Protein AF-A0A3C0JN79-F1 (afdb_monomer_lite)

pLDDT: mean 89.34, std 14.31, range [40.22, 98.5]

Sequence (193 aa):
MAGVFGVWPGPGRHPAGGIRAFRNLEVRSTQQRTLKRERALFQIILAIHILAAVIFLGNIITTAFWKVRADKSGNLEHMAMTSRSILLADYVFTGPGIATLLVTGILLAGLSGWERFQEMWLGLSLALLFLTAFIWAGVLIPLQLRMVRLSQEGLASGSLDPAYTRTSKRWSMYGGIATLLPIIILFLMVLRP

Radius of gyration: 31.28 Å; chains: 1; bounding box: 88×48×99 Å

Secondary structure (DSSP, 8-state):
----PPPPPP-----HHHHHHHHHHHHHHHHHHHHHHHHHHHHHHHHHHHHHHHHHHHHHHHHHHHHHHHHHH--HHHHHHHHHHHHHHIIIIIHHHHHHHHHHHHHHHHHT-GGGGGSHHHHHHHHHHHHHHHHIIIIIHHHHHHHHHHHHHHHHHTS--HHHHHHHHHHHHHHHHHHHHHHHHHHHHHH--

Foldseek 3Di:
DDDDDDDDDDDDDDPPVVVVVVVVVVVVVVVVVVVVVLVVVLVVLVVQLVVLLCQQLVLLVVLLVLQVVQVVVQDLVSQLVSLVVNLVSCVVRVVVSLVSNVVSLVVNCVSVPVCCCVQPLSVLLVVLSVVLVCLCVVPQNVLSVVLNVQSVVCVVVVHGDVVNVVSSVSNSVSSVVSSVSSVSNVCSVVVVD

Structure (mmCIF, N/CA/C/O backbone):
data_AF-A0A3C0JN79-F1
#
_entry.id   AF-A0A3C0JN79-F1
#
loop_
_atom_site.group_PDB
_atom_si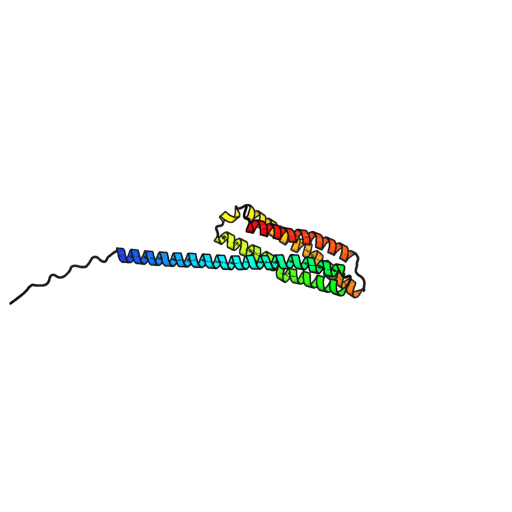te.id
_atom_site.type_symbol
_atom_site.label_atom_id
_atom_site.label_alt_id
_atom_site.label_comp_id
_atom_site.label_asym_id
_atom_site.label_entity_id
_atom_site.label_seq_id
_atom_site.pdbx_PDB_ins_code
_atom_site.Cartn_x
_atom_site.Cartn_y
_atom_site.Cartn_z
_atom_site.occupancy
_atom_site.B_iso_or_equiv
_atom_site.auth_seq_id
_atom_site.auth_comp_id
_atom_site.auth_asym_id
_atom_site.auth_atom_id
_atom_site.pdbx_PDB_model_num
ATOM 1 N N . MET A 1 1 ? -67.146 -33.599 70.863 1.00 42.56 1 MET A N 1
ATOM 2 C CA . MET A 1 1 ? -67.856 -33.347 69.588 1.00 42.56 1 MET A CA 1
ATOM 3 C C . MET A 1 1 ? -68.369 -31.910 69.681 1.00 42.56 1 MET A C 1
ATOM 5 O O . MET A 1 1 ? -69.126 -31.666 70.598 1.00 42.56 1 MET A O 1
ATOM 9 N N . ALA A 1 2 ? -67.949 -30.882 68.948 1.00 40.22 2 ALA A N 1
ATOM 10 C CA . ALA A 1 2 ? -67.297 -30.768 67.651 1.00 40.22 2 ALA A CA 1
ATOM 11 C C . ALA A 1 2 ? -66.399 -29.510 67.630 1.00 40.22 2 ALA A C 1
ATOM 13 O O . ALA A 1 2 ? -66.675 -28.531 68.323 1.00 40.22 2 ALA A O 1
ATOM 14 N N . GLY A 1 3 ? -65.305 -29.579 66.870 1.00 40.94 3 GLY A N 1
ATOM 15 C CA . GLY A 1 3 ? -64.287 -28.539 66.769 1.00 40.94 3 GLY A CA 1
ATOM 16 C C . GLY A 1 3 ? -64.550 -27.525 65.653 1.00 40.94 3 GLY A C 1
ATOM 17 O O . GLY A 1 3 ? -65.025 -27.876 64.581 1.00 40.94 3 GLY A O 1
ATOM 18 N N . VAL A 1 4 ? -64.196 -26.277 65.967 1.00 45.09 4 VAL A N 1
ATOM 19 C CA . VAL A 1 4 ? -63.431 -25.314 65.154 1.00 45.09 4 VAL A CA 1
ATOM 20 C C . VAL A 1 4 ? -63.786 -25.240 63.660 1.00 45.09 4 VAL A C 1
ATOM 22 O O . VAL A 1 4 ? -63.256 -25.975 62.831 1.00 45.09 4 VAL A O 1
ATOM 25 N N . PHE A 1 5 ? -64.611 -24.248 63.313 1.00 45.69 5 PHE A N 1
ATOM 26 C CA . PHE A 1 5 ? -64.749 -23.745 61.947 1.00 45.69 5 PHE A CA 1
ATOM 27 C C . PHE A 1 5 ? -63.461 -23.034 61.508 1.00 45.69 5 PHE A C 1
ATOM 29 O O . PHE A 1 5 ? -62.955 -22.146 62.195 1.00 45.69 5 PHE A O 1
ATOM 36 N N . GLY A 1 6 ? -62.935 -23.458 60.358 1.00 41.12 6 GLY A N 1
ATOM 37 C CA . GLY A 1 6 ? -61.712 -22.947 59.751 1.00 41.12 6 GLY A CA 1
ATOM 38 C C . GLY A 1 6 ? -61.844 -21.507 59.256 1.00 41.12 6 GLY A C 1
ATOM 39 O O . GLY A 1 6 ? -62.787 -21.147 58.554 1.00 41.12 6 GLY A O 1
ATOM 40 N N . VAL A 1 7 ? -60.848 -20.699 59.606 1.00 48.22 7 VAL A N 1
ATOM 41 C CA . VAL A 1 7 ? -60.624 -19.359 59.064 1.00 48.22 7 VAL A CA 1
ATOM 42 C C . VAL A 1 7 ? -60.066 -19.501 57.645 1.00 48.22 7 VAL A C 1
ATOM 44 O O . VAL A 1 7 ? -58.996 -20.074 57.445 1.00 48.22 7 VAL A O 1
ATOM 47 N N . TRP A 1 8 ? -60.793 -18.988 56.655 1.00 49.47 8 TRP A N 1
ATOM 48 C CA . TRP A 1 8 ? -60.338 -18.883 55.267 1.00 49.47 8 TRP A CA 1
ATOM 49 C C . TRP A 1 8 ? -59.234 -17.811 55.155 1.00 49.47 8 TRP A C 1
ATOM 51 O O . TRP A 1 8 ? -59.459 -16.686 55.613 1.00 49.47 8 TRP A O 1
ATOM 61 N N . PRO A 1 9 ? -58.054 -18.078 54.558 1.00 49.16 9 PRO A N 1
ATOM 62 C CA . PRO A 1 9 ? -57.044 -17.044 54.366 1.00 49.16 9 PRO A CA 1
ATOM 63 C C . PRO A 1 9 ? -57.500 -16.088 53.256 1.00 49.16 9 PRO A C 1
ATOM 65 O O . PRO A 1 9 ? -57.790 -16.511 52.137 1.00 49.16 9 PRO A O 1
ATOM 68 N N . GLY A 1 10 ? -57.573 -14.790 53.561 1.00 52.69 10 GLY A N 1
ATOM 69 C CA . GLY A 1 10 ? -57.842 -13.741 52.573 1.00 52.69 10 GLY A CA 1
ATOM 70 C C . GLY A 1 10 ? -56.798 -13.710 51.443 1.00 52.69 10 GLY A C 1
ATOM 71 O O . GLY A 1 10 ? -55.708 -14.267 51.595 1.00 52.69 10 GLY A O 1
ATOM 72 N N . PRO A 1 11 ? -57.105 -13.059 50.304 1.00 48.38 11 PRO A N 1
ATOM 73 C CA . PRO A 1 11 ? -56.256 -13.076 49.118 1.00 48.38 11 PRO A CA 1
ATOM 74 C C . PRO A 1 11 ? -54.862 -12.541 49.458 1.00 48.38 11 PRO A C 1
ATOM 76 O O . PRO A 1 11 ? -54.682 -11.376 49.824 1.00 48.38 11 PRO A O 1
ATOM 79 N N . GLY A 1 12 ? -53.874 -13.433 49.373 1.00 49.16 12 GLY A N 1
ATOM 80 C CA . GLY A 1 12 ? -52.479 -13.129 49.640 1.00 49.16 12 GLY A CA 1
ATOM 81 C C . GLY A 1 12 ? -51.997 -12.000 48.738 1.00 49.16 12 GLY A C 1
ATOM 82 O O . GLY A 1 12 ? -52.198 -12.015 47.524 1.00 49.16 12 GLY A O 1
ATOM 83 N N . ARG A 1 13 ? -51.340 -11.008 49.341 1.00 55.06 13 ARG A N 1
ATOM 84 C CA . ARG A 1 13 ? -50.617 -9.961 48.619 1.00 55.06 13 ARG A CA 1
ATOM 85 C C . ARG A 1 13 ? -49.599 -10.636 47.698 1.00 55.06 13 ARG A C 1
ATOM 87 O O . ARG A 1 13 ? -48.582 -11.137 48.173 1.00 55.06 13 ARG A O 1
ATOM 94 N N . HIS A 1 14 ? -49.858 -10.652 46.391 1.00 56.06 14 HIS A N 1
ATOM 95 C CA . HIS A 1 14 ? -48.843 -11.036 45.415 1.00 56.06 14 HIS A CA 1
ATOM 96 C C . HIS A 1 14 ? -47.617 -10.127 45.606 1.00 56.06 14 HIS A C 1
ATOM 98 O O . HIS A 1 14 ? -47.765 -8.900 45.622 1.00 56.06 14 HIS A O 1
ATOM 104 N N . PRO A 1 15 ? -46.402 -10.679 45.767 1.00 53.53 15 PRO A N 1
ATOM 105 C CA . PRO A 1 15 ? -45.218 -9.868 45.976 1.00 53.53 15 PRO A CA 1
ATOM 106 C C . PRO A 1 15 ? -44.872 -9.155 44.666 1.00 53.53 15 PRO A C 1
ATOM 108 O O . PRO A 1 15 ? -44.194 -9.698 43.796 1.00 53.53 15 PRO A O 1
ATOM 111 N N . ALA A 1 16 ? -45.291 -7.894 44.541 1.00 56.72 16 ALA A N 1
ATOM 112 C CA . ALA A 1 16 ? -44.911 -6.995 43.447 1.00 56.72 16 ALA A CA 1
ATOM 113 C C . ALA A 1 16 ? -43.376 -6.873 43.263 1.00 56.72 16 ALA A C 1
ATOM 115 O O . ALA A 1 16 ? -42.899 -6.443 42.211 1.00 56.72 16 ALA A O 1
ATOM 116 N N . GLY A 1 17 ? -42.590 -7.283 44.268 1.00 59.59 17 GLY A N 1
ATOM 117 C CA . GLY A 1 17 ? -41.129 -7.366 44.213 1.00 59.59 17 GLY A CA 1
ATOM 118 C C . GLY A 1 17 ? -40.582 -8.460 43.287 1.00 59.59 17 GLY A C 1
ATOM 119 O O . GLY A 1 17 ? -39.534 -8.250 42.681 1.00 59.59 17 GLY A O 1
ATOM 120 N N . GLY A 1 18 ? -41.293 -9.581 43.105 1.00 62.03 18 GLY A N 1
ATOM 121 C CA . GLY A 1 18 ? -40.827 -10.696 42.268 1.00 62.03 18 GLY A CA 1
ATOM 122 C C . GLY A 1 18 ? -40.752 -10.320 40.788 1.00 62.03 18 GLY A C 1
ATOM 123 O O . GLY A 1 18 ? -39.713 -10.476 40.155 1.00 62.03 18 GLY A O 1
ATOM 124 N N . ILE A 1 19 ? -41.816 -9.712 40.258 1.00 66.69 19 ILE A N 1
ATOM 125 C CA . ILE A 1 19 ? -41.892 -9.281 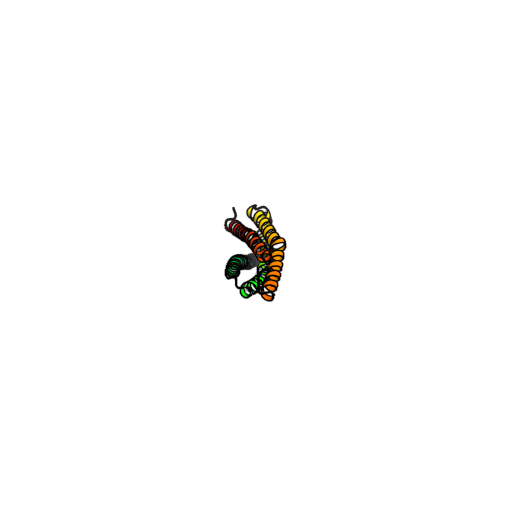38.851 1.00 66.69 19 ILE A CA 1
ATOM 126 C C . ILE A 1 19 ? -40.818 -8.225 38.538 1.00 66.69 19 ILE A C 1
ATOM 128 O O . ILE A 1 19 ? -40.178 -8.276 37.488 1.00 66.69 19 ILE A O 1
ATOM 132 N N . ARG A 1 20 ? -40.555 -7.291 39.466 1.00 68.06 20 ARG A N 1
ATOM 133 C CA . ARG A 1 20 ? -39.479 -6.295 39.315 1.00 68.06 20 ARG A CA 1
ATOM 134 C C . ARG A 1 20 ? -38.088 -6.933 39.331 1.00 68.06 20 ARG A C 1
ATOM 136 O O . ARG A 1 20 ? -37.244 -6.537 38.531 1.00 68.06 20 ARG A O 1
ATOM 143 N N . ALA A 1 21 ? -37.848 -7.911 40.206 1.00 69.44 21 ALA A N 1
ATOM 144 C CA . ALA A 1 21 ? -36.572 -8.619 40.284 1.00 69.44 21 ALA A CA 1
ATOM 145 C C . ALA A 1 21 ? -36.293 -9.443 39.015 1.00 69.44 21 ALA A C 1
ATOM 147 O O . ALA A 1 21 ? -35.211 -9.321 38.443 1.00 69.44 21 ALA A O 1
ATOM 148 N N . PHE A 1 22 ? -37.281 -10.198 38.522 1.00 68.25 22 PHE A N 1
ATOM 149 C CA . PHE A 1 22 ? -37.173 -10.940 37.260 1.00 68.25 22 PHE A CA 1
ATOM 150 C C . PHE A 1 22 ? -36.923 -10.015 36.065 1.00 68.25 22 PHE A C 1
ATOM 152 O O . PHE A 1 22 ? -35.977 -10.240 35.312 1.00 68.25 22 PHE A O 1
ATOM 159 N N . ARG A 1 23 ? -37.674 -8.911 35.948 1.00 69.81 23 ARG A N 1
ATOM 160 C CA . ARG A 1 23 ? -37.458 -7.907 34.894 1.00 69.81 23 ARG A CA 1
ATOM 161 C C . ARG A 1 23 ? -36.041 -7.324 34.932 1.00 69.81 23 ARG A C 1
ATOM 163 O O . ARG A 1 23 ? -35.419 -7.141 33.892 1.00 69.81 23 ARG A O 1
ATOM 170 N N . ASN A 1 24 ? -35.499 -7.060 36.122 1.00 74.81 24 ASN A N 1
ATOM 171 C CA . ASN A 1 24 ? -34.134 -6.551 36.274 1.00 74.81 24 ASN A CA 1
ATOM 172 C C . ASN A 1 24 ? -33.066 -7.590 35.882 1.00 74.81 24 ASN A C 1
ATOM 174 O O . ASN A 1 24 ? -32.035 -7.215 35.321 1.00 74.81 24 ASN A O 1
ATOM 178 N N . LEU A 1 25 ? -33.290 -8.879 36.162 1.00 77.75 25 LEU A N 1
ATOM 179 C CA . LEU A 1 25 ? -32.397 -9.968 35.743 1.00 77.75 25 LEU A CA 1
ATOM 180 C C . LEU A 1 25 ? -32.407 -10.148 34.223 1.00 77.75 25 LEU A C 1
ATOM 182 O O . LEU A 1 25 ? -31.348 -10.287 33.614 1.00 77.75 25 LEU A O 1
ATOM 186 N N . GLU A 1 26 ? -33.583 -10.081 33.606 1.00 76.69 26 GLU A N 1
ATOM 187 C CA . GLU A 1 26 ? -33.739 -10.186 32.158 1.00 76.69 26 GLU A CA 1
ATOM 188 C C . GLU A 1 26 ? -33.063 -9.015 31.430 1.00 76.69 26 GLU A C 1
ATOM 190 O O . GLU A 1 26 ? -32.258 -9.238 30.519 1.00 76.69 26 GLU A O 1
ATOM 195 N N . VAL A 1 27 ? -33.267 -7.779 31.906 1.00 78.38 27 VAL A N 1
ATOM 196 C CA . VAL A 1 27 ? -32.580 -6.579 31.394 1.00 78.38 27 VAL A CA 1
ATOM 197 C C . VAL A 1 27 ? -31.061 -6.698 31.551 1.00 78.38 27 VAL A C 1
ATOM 199 O O . VAL A 1 27 ? -30.335 -6.490 30.580 1.00 78.38 27 VAL A O 1
ATOM 202 N N . ARG A 1 28 ? -30.559 -7.107 32.728 1.00 77.81 28 ARG A N 1
ATOM 203 C CA . ARG A 1 28 ? -29.115 -7.324 32.950 1.00 77.81 28 ARG A CA 1
ATOM 204 C C . ARG A 1 28 ? -28.546 -8.401 32.030 1.00 77.81 28 ARG A C 1
ATOM 206 O O . ARG A 1 28 ? -27.466 -8.208 31.479 1.00 77.81 28 ARG A O 1
ATOM 213 N N . SER A 1 29 ? -29.263 -9.506 31.831 1.00 76.94 29 SER A N 1
ATOM 214 C CA . SER A 1 29 ? -28.823 -10.593 30.951 1.00 76.94 29 SER A CA 1
ATOM 215 C C . SER A 1 29 ? -28.771 -10.157 29.482 1.00 76.94 29 SER A C 1
ATOM 217 O O . SER A 1 29 ? -27.826 -10.496 28.768 1.00 76.94 29 SER A O 1
ATOM 219 N N . THR A 1 30 ? -29.735 -9.341 29.045 1.00 82.69 30 THR A N 1
ATOM 220 C CA . THR A 1 30 ? -29.791 -8.778 27.691 1.00 82.69 30 THR A CA 1
ATOM 221 C C . THR A 1 30 ? -28.649 -7.791 27.481 1.00 82.69 30 THR A C 1
ATOM 223 O O . THR A 1 30 ? -27.896 -7.919 26.520 1.00 82.69 30 THR A O 1
ATOM 226 N N . GLN A 1 31 ? -28.437 -6.882 28.434 1.00 82.06 31 GLN A N 1
ATOM 227 C CA . GLN A 1 31 ? -27.339 -5.919 28.403 1.00 82.06 31 GLN A CA 1
ATOM 228 C C . GLN A 1 31 ? -25.968 -6.614 28.394 1.00 82.06 31 GLN A C 1
ATOM 230 O O . GLN A 1 31 ? -25.107 -6.275 27.585 1.00 82.06 31 GLN A O 1
ATOM 235 N N . GLN A 1 32 ? -25.766 -7.638 29.230 1.00 82.94 32 GLN A N 1
ATOM 236 C CA . GLN A 1 32 ? -24.533 -8.431 29.237 1.00 82.94 32 GLN A CA 1
ATOM 237 C C . GLN A 1 32 ? -24.302 -9.167 27.912 1.00 82.94 32 GLN A C 1
ATOM 239 O O . GLN A 1 32 ? -23.168 -9.221 27.432 1.00 82.94 32 GLN A O 1
ATOM 244 N N . ARG A 1 33 ? -25.356 -9.720 27.297 1.00 84.69 33 ARG A N 1
ATOM 245 C CA . ARG A 1 33 ? -25.268 -10.364 25.976 1.00 84.69 33 ARG A CA 1
ATOM 246 C C . ARG A 1 33 ? -24.885 -9.364 24.886 1.00 84.69 33 ARG A C 1
ATOM 248 O O . ARG A 1 33 ? -24.029 -9.696 24.068 1.00 84.69 33 ARG A O 1
ATOM 255 N N . THR A 1 34 ? -25.458 -8.161 24.893 1.00 84.38 34 THR A N 1
ATOM 256 C CA . THR A 1 34 ? -25.121 -7.093 23.938 1.00 84.38 34 THR A CA 1
ATOM 257 C C . THR A 1 34 ? -23.667 -6.657 24.085 1.00 84.38 34 THR A C 1
ATOM 259 O O . THR A 1 34 ? -22.917 -6.739 23.117 1.00 84.38 34 THR A O 1
ATOM 262 N N . LEU A 1 35 ? -23.219 -6.348 25.306 1.00 85.75 35 LEU A N 1
ATOM 263 C CA . LEU A 1 35 ? -21.825 -5.968 25.570 1.00 85.75 35 LEU A CA 1
ATOM 264 C C . LEU A 1 35 ? -20.835 -7.066 25.160 1.00 85.75 35 LEU A C 1
ATOM 266 O O . LEU A 1 35 ? -19.768 -6.789 24.615 1.00 85.75 35 LEU A O 1
ATOM 270 N N . LYS A 1 36 ? -21.180 -8.337 25.404 1.00 89.69 36 LYS A N 1
ATOM 271 C CA . LYS A 1 36 ? -20.351 -9.472 24.982 1.00 89.69 36 LYS A CA 1
ATOM 272 C C . LYS A 1 36 ? -20.260 -9.568 23.455 1.00 89.69 36 LYS A C 1
ATOM 274 O O . LYS A 1 36 ? -19.179 -9.842 22.940 1.00 89.69 36 LYS A O 1
ATOM 279 N N . ARG A 1 37 ? -21.366 -9.339 22.739 1.00 88.25 37 ARG A N 1
ATOM 280 C CA . ARG A 1 37 ? -21.401 -9.329 21.267 1.00 88.25 37 ARG A CA 1
ATOM 281 C C . ARG A 1 37 ? -20.584 -8.177 20.688 1.00 88.25 37 ARG A C 1
ATOM 283 O O . ARG A 1 37 ? -19.769 -8.425 19.811 1.00 88.25 37 ARG A O 1
ATOM 290 N N . GLU A 1 38 ? -20.745 -6.961 21.203 1.00 88.75 38 GLU A N 1
ATOM 291 C CA . GLU A 1 38 ? -19.979 -5.786 20.762 1.00 88.75 38 GLU A CA 1
ATOM 292 C C . GLU A 1 38 ? -18.475 -5.986 20.954 1.00 88.75 38 GLU A C 1
ATOM 294 O O . GLU A 1 38 ? -17.695 -5.761 20.031 1.00 88.75 38 GLU A O 1
ATOM 299 N N . ARG A 1 39 ? -18.064 -6.512 22.117 1.00 91.69 39 ARG A N 1
ATOM 300 C CA . ARG A 1 39 ? -16.659 -6.870 22.367 1.00 91.69 39 ARG A CA 1
ATOM 301 C C . ARG A 1 39 ? -16.146 -7.913 21.377 1.00 91.69 39 ARG A C 1
ATOM 303 O O . ARG A 1 39 ? -15.042 -7.757 20.864 1.00 91.69 39 ARG A O 1
ATOM 310 N N . ALA A 1 40 ? -16.924 -8.961 21.101 1.00 94.06 40 ALA A N 1
ATOM 311 C CA . ALA A 1 40 ? -16.532 -9.998 20.148 1.00 94.06 40 ALA A CA 1
ATOM 312 C C . ALA A 1 40 ? -16.383 -9.442 18.721 1.00 94.06 40 ALA A C 1
ATOM 314 O O . ALA A 1 40 ? -15.387 -9.721 18.059 1.00 94.06 40 ALA A O 1
ATOM 315 N N . LEU A 1 41 ? -17.329 -8.610 18.273 1.00 94.81 41 LEU A N 1
ATOM 316 C CA . LEU A 1 41 ? -17.267 -7.938 16.973 1.00 94.81 41 LEU A CA 1
ATOM 317 C C . LEU A 1 41 ? -16.032 -7.042 16.863 1.00 94.81 41 LEU A C 1
ATOM 319 O O . LEU A 1 41 ? -15.290 -7.147 15.889 1.00 94.81 41 LEU A O 1
ATOM 323 N N . PHE A 1 42 ? -15.770 -6.222 17.884 1.00 96.00 42 PHE A N 1
ATOM 324 C CA . PHE A 1 42 ? -14.581 -5.375 17.937 1.00 96.00 42 PHE A CA 1
ATOM 325 C C . PHE A 1 42 ? -13.293 -6.196 17.792 1.00 96.00 42 PHE A C 1
ATOM 327 O O . PHE A 1 42 ? -12.429 -5.849 16.992 1.00 96.00 42 PHE A O 1
ATOM 334 N N . GLN A 1 43 ? -13.170 -7.313 18.518 1.00 97.19 43 GLN A N 1
ATOM 335 C CA . GLN A 1 43 ? -11.981 -8.170 18.456 1.00 97.19 43 GLN A CA 1
ATOM 336 C C . GLN A 1 43 ? -11.781 -8.804 17.075 1.00 97.19 43 GLN A C 1
ATOM 338 O O . GLN A 1 43 ? -10.656 -8.848 16.586 1.00 97.19 43 GLN A O 1
ATOM 343 N N . ILE A 1 44 ? -12.859 -9.259 16.430 1.00 97.81 44 ILE A N 1
ATOM 344 C CA . ILE A 1 44 ? -12.796 -9.840 15.083 1.00 97.81 44 ILE A CA 1
ATOM 345 C C . ILE A 1 44 ? -12.348 -8.786 14.068 1.00 97.81 44 ILE A C 1
ATOM 347 O O . ILE A 1 44 ? -11.440 -9.038 13.280 1.00 97.81 44 ILE A O 1
ATOM 351 N N . ILE A 1 45 ? -12.941 -7.590 14.109 1.00 98.12 45 ILE A N 1
ATOM 352 C CA . ILE A 1 45 ? -12.574 -6.501 13.196 1.00 98.12 45 ILE A CA 1
ATOM 353 C C . ILE A 1 45 ? -11.122 -6.079 13.433 1.00 98.12 45 ILE A C 1
ATOM 355 O O . ILE A 1 45 ? -10.380 -5.889 12.473 1.00 98.12 45 ILE A O 1
ATOM 359 N N . LEU A 1 46 ? -10.689 -5.989 14.694 1.00 97.44 46 LEU A N 1
ATOM 360 C CA . LEU A 1 46 ? -9.307 -5.669 15.043 1.00 97.44 46 LEU A CA 1
ATOM 361 C C . LEU A 1 46 ? -8.334 -6.730 14.519 1.00 97.44 46 LEU A C 1
ATOM 363 O O . LEU A 1 46 ? -7.291 -6.379 13.975 1.00 97.44 46 LEU A O 1
ATOM 367 N N . ALA A 1 47 ? -8.682 -8.013 14.628 1.00 98.31 47 ALA A N 1
ATOM 368 C CA . ALA A 1 47 ? -7.868 -9.095 14.087 1.00 98.31 47 ALA A CA 1
ATOM 369 C C . ALA A 1 47 ? -7.735 -8.993 12.558 1.00 98.31 47 ALA A C 1
ATOM 371 O O . ALA A 1 47 ? -6.628 -9.107 12.034 1.00 98.31 47 ALA A O 1
ATOM 372 N N . ILE A 1 48 ? -8.835 -8.707 11.849 1.00 98.50 48 ILE A N 1
ATOM 373 C CA . ILE A 1 48 ? -8.824 -8.477 10.395 1.00 98.50 48 ILE A CA 1
ATOM 374 C C . ILE A 1 48 ? -7.969 -7.253 10.046 1.00 98.50 48 ILE A C 1
ATOM 376 O O . ILE A 1 4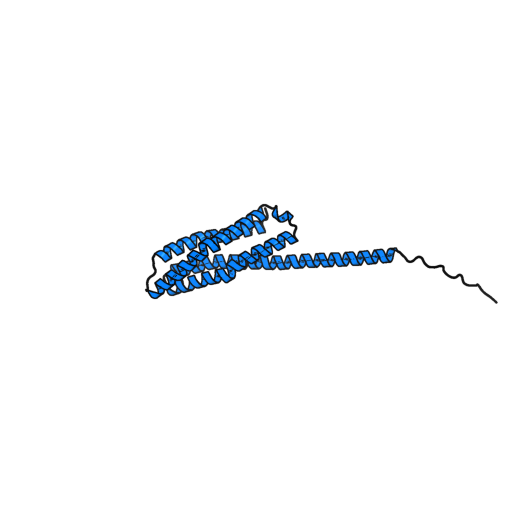8 ? -7.162 -7.321 9.122 1.00 98.50 48 ILE A O 1
ATOM 380 N N . HIS A 1 49 ? -8.103 -6.153 10.792 1.00 98.31 49 HIS A N 1
ATOM 381 C CA . HIS A 1 49 ? -7.332 -4.928 10.580 1.00 98.31 49 HIS A CA 1
ATOM 382 C C . HIS A 1 49 ? -5.824 -5.177 10.715 1.00 98.31 49 HIS A C 1
ATOM 384 O O . HIS A 1 49 ? -5.047 -4.798 9.841 1.00 98.31 49 HIS A O 1
ATOM 390 N N . ILE A 1 50 ? -5.409 -5.867 11.783 1.00 98.31 50 ILE A N 1
ATOM 391 C CA . ILE A 1 50 ? -4.001 -6.209 12.020 1.00 98.31 50 ILE A CA 1
ATOM 392 C C . ILE A 1 50 ? -3.487 -7.161 10.936 1.00 98.31 50 ILE A C 1
ATOM 394 O O . ILE A 1 50 ? -2.396 -6.950 10.411 1.00 98.31 50 ILE A O 1
ATOM 398 N N . LEU A 1 51 ? -4.267 -8.177 10.556 1.00 98.38 51 LEU A N 1
ATOM 399 C CA . LEU A 1 51 ? -3.882 -9.100 9.489 1.00 98.38 51 LEU A CA 1
ATOM 400 C C . LEU A 1 51 ? -3.689 -8.365 8.155 1.00 98.38 51 LEU A C 1
ATOM 402 O O . LEU A 1 51 ? -2.686 -8.581 7.475 1.00 98.38 51 LEU A O 1
ATOM 406 N N . ALA A 1 52 ? -4.606 -7.458 7.810 1.00 98.25 52 ALA A N 1
ATOM 407 C CA . ALA A 1 52 ? -4.487 -6.614 6.627 1.00 98.25 52 ALA A CA 1
ATOM 408 C C . ALA A 1 52 ? -3.228 -5.739 6.685 1.00 98.25 52 ALA A C 1
ATOM 410 O O . ALA A 1 52 ? -2.514 -5.653 5.689 1.00 98.25 52 ALA A O 1
ATOM 411 N N . ALA A 1 53 ? -2.908 -5.152 7.845 1.00 98.12 53 ALA A N 1
ATOM 412 C CA . ALA A 1 53 ? -1.696 -4.355 8.030 1.00 98.12 53 ALA A CA 1
ATOM 413 C C . ALA A 1 53 ? -0.426 -5.186 7.801 1.00 98.12 53 ALA A C 1
ATOM 415 O O . ALA A 1 53 ? 0.468 -4.754 7.076 1.00 98.12 53 ALA A O 1
ATOM 416 N N . VAL A 1 54 ? -0.360 -6.394 8.370 1.00 98.12 54 VAL A N 1
ATOM 417 C CA . VAL A 1 54 ? 0.789 -7.301 8.222 1.00 98.12 54 VAL A CA 1
ATOM 418 C C . VAL A 1 54 ? 0.977 -7.723 6.765 1.00 98.12 54 VAL A C 1
ATOM 420 O O . VAL A 1 54 ? 2.091 -7.643 6.250 1.00 98.12 54 VAL A O 1
ATOM 423 N N . ILE A 1 55 ? -0.098 -8.132 6.083 1.00 97.94 55 ILE A N 1
ATOM 424 C CA . ILE A 1 55 ? -0.044 -8.532 4.668 1.00 97.94 55 ILE A CA 1
ATOM 425 C C . ILE A 1 55 ? 0.358 -7.344 3.791 1.00 97.94 55 ILE A C 1
ATOM 427 O O . ILE A 1 55 ? 1.228 -7.480 2.933 1.00 97.94 55 ILE A O 1
ATOM 431 N N . PHE A 1 56 ? -0.238 -6.175 4.025 1.00 97.81 56 PHE A N 1
ATOM 432 C CA . PHE A 1 56 ? 0.039 -4.963 3.263 1.00 97.81 56 PHE A CA 1
ATOM 433 C C . PHE A 1 56 ? 1.500 -4.511 3.411 1.00 97.81 56 PHE A C 1
ATOM 435 O O . PHE A 1 56 ? 2.192 -4.364 2.402 1.00 97.81 56 PHE A O 1
ATOM 442 N N . LEU A 1 57 ? 2.003 -4.364 4.645 1.00 97.06 57 LEU A N 1
ATOM 443 C CA . LEU A 1 57 ? 3.406 -4.000 4.889 1.00 97.06 57 LEU A CA 1
ATOM 444 C C . LEU A 1 57 ? 4.370 -5.074 4.365 1.00 97.06 57 LEU A C 1
ATOM 446 O O . LEU A 1 57 ? 5.397 -4.750 3.768 1.00 97.06 57 LEU A O 1
ATOM 450 N N . GLY A 1 58 ? 4.033 -6.352 4.555 1.00 97.19 58 GLY A N 1
ATOM 451 C CA . GLY A 1 58 ? 4.812 -7.466 4.025 1.00 97.19 58 GLY A CA 1
ATOM 452 C C . GLY A 1 58 ? 4.946 -7.397 2.503 1.00 97.19 58 GLY A C 1
ATOM 453 O O . GLY A 1 58 ? 6.059 -7.504 1.984 1.00 97.19 58 GLY A O 1
ATOM 454 N N . ASN A 1 59 ? 3.845 -7.150 1.787 1.00 97.00 59 ASN A N 1
ATOM 455 C CA . ASN A 1 59 ? 3.833 -7.043 0.328 1.00 97.00 59 ASN A CA 1
ATOM 456 C C . ASN A 1 59 ? 4.730 -5.905 -0.176 1.00 97.00 59 ASN A C 1
ATOM 458 O O . ASN A 1 59 ? 5.594 -6.139 -1.020 1.00 97.00 59 ASN A O 1
ATOM 462 N N . ILE A 1 60 ? 4.572 -4.687 0.353 1.00 95.50 60 ILE A N 1
ATOM 463 C CA . ILE A 1 60 ? 5.312 -3.517 -0.151 1.00 95.50 60 ILE A CA 1
ATOM 464 C C . ILE A 1 60 ? 6.824 -3.623 0.120 1.00 95.50 60 ILE A C 1
ATOM 466 O O . ILE A 1 60 ? 7.632 -3.315 -0.760 1.00 95.50 60 ILE A O 1
ATOM 470 N N . ILE A 1 61 ? 7.228 -4.151 1.284 1.00 95.50 61 ILE A N 1
ATOM 471 C CA . ILE A 1 61 ? 8.646 -4.332 1.641 1.00 95.50 61 ILE A CA 1
ATOM 472 C C . ILE A 1 61 ? 9.285 -5.437 0.787 1.00 95.50 61 ILE A C 1
ATOM 474 O O . ILE A 1 61 ? 10.363 -5.248 0.214 1.00 95.50 61 ILE A O 1
ATOM 478 N N . THR A 1 62 ? 8.628 -6.594 0.673 1.00 96.06 62 THR A N 1
ATOM 479 C CA . THR A 1 62 ? 9.164 -7.728 -0.102 1.00 96.06 62 THR A CA 1
ATOM 480 C C . THR A 1 62 ? 9.196 -7.437 -1.601 1.00 96.06 62 THR A C 1
ATOM 482 O O . THR A 1 62 ? 10.153 -7.815 -2.280 1.00 96.06 62 THR A O 1
ATOM 485 N N . THR A 1 63 ? 8.217 -6.691 -2.114 1.00 95.00 63 THR A N 1
ATOM 486 C CA . THR A 1 63 ? 8.180 -6.207 -3.499 1.00 95.00 63 THR A CA 1
ATOM 487 C C . THR A 1 63 ? 9.417 -5.380 -3.842 1.00 95.00 63 THR A C 1
ATOM 489 O O . THR A 1 63 ? 10.069 -5.638 -4.857 1.00 95.00 63 THR A O 1
ATOM 492 N N . ALA A 1 64 ? 9.801 -4.430 -2.983 1.00 92.38 64 ALA A N 1
ATOM 493 C CA . ALA A 1 64 ? 11.000 -3.620 -3.199 1.00 92.38 64 ALA A CA 1
ATOM 494 C C . ALA A 1 64 ? 12.270 -4.486 -3.261 1.00 92.38 64 ALA A C 1
ATOM 496 O O . ALA A 1 64 ? 13.109 -4.316 -4.150 1.00 92.38 64 ALA A O 1
ATOM 497 N N . PHE A 1 65 ? 12.387 -5.461 -2.359 1.00 93.81 65 PHE A N 1
ATOM 498 C CA . PHE A 1 65 ? 13.515 -6.385 -2.314 1.00 93.81 65 PHE A CA 1
ATOM 499 C C . PHE A 1 65 ? 13.655 -7.211 -3.600 1.00 93.81 65 PHE A C 1
ATOM 501 O O . PHE A 1 65 ? 14.732 -7.239 -4.205 1.00 93.81 65 PHE A O 1
ATOM 508 N N . TRP A 1 66 ? 12.568 -7.841 -4.055 1.00 94.31 66 TRP A N 1
ATOM 509 C CA . TRP A 1 66 ? 12.581 -8.644 -5.279 1.00 94.31 66 TRP A CA 1
ATOM 510 C C . TRP A 1 66 ? 12.804 -7.794 -6.527 1.00 94.31 66 TRP A C 1
ATOM 512 O O . TRP A 1 66 ? 13.575 -8.195 -7.399 1.00 94.31 66 TRP A O 1
ATOM 522 N N . LYS A 1 67 ? 12.238 -6.581 -6.587 1.00 93.62 67 LYS A N 1
ATOM 523 C CA . LYS A 1 67 ? 12.467 -5.668 -7.713 1.00 93.62 67 LYS A CA 1
ATOM 524 C C . LYS A 1 67 ? 13.937 -5.293 -7.865 1.00 93.62 67 LYS A C 1
ATOM 526 O O . LYS A 1 67 ? 14.470 -5.340 -8.972 1.00 93.62 67 LYS A O 1
ATOM 531 N N . VAL A 1 68 ? 14.602 -4.951 -6.761 1.00 93.44 68 VAL A N 1
ATOM 532 C CA . VAL A 1 68 ? 16.032 -4.605 -6.771 1.00 93.44 68 VAL A CA 1
ATOM 533 C C . VAL A 1 68 ? 16.875 -5.795 -7.224 1.00 93.44 68 VAL A C 1
ATOM 535 O O . VAL A 1 68 ? 17.827 -5.613 -7.981 1.00 93.44 68 VAL A O 1
ATOM 538 N N . ARG A 1 69 ? 16.533 -7.015 -6.794 1.00 94.69 69 ARG A N 1
ATOM 539 C CA . ARG A 1 69 ? 17.226 -8.231 -7.242 1.00 94.69 69 ARG A CA 1
ATOM 540 C C . ARG A 1 69 ? 17.042 -8.492 -8.733 1.00 94.69 69 ARG A C 1
ATOM 542 O O . ARG A 1 69 ? 18.027 -8.783 -9.406 1.00 94.69 69 ARG A O 1
ATOM 549 N N . ALA A 1 70 ? 15.821 -8.357 -9.244 1.00 94.62 70 ALA A N 1
ATOM 550 C CA . ALA A 1 70 ? 15.542 -8.536 -10.662 1.00 94.62 70 ALA A CA 1
ATOM 551 C C . ALA A 1 70 ? 16.315 -7.519 -11.512 1.00 94.62 70 ALA A C 1
ATOM 553 O O . ALA A 1 70 ? 17.031 -7.913 -12.428 1.00 94.62 70 ALA A O 1
ATOM 554 N N . ASP A 1 71 ? 16.278 -6.235 -11.150 1.00 92.44 71 ASP A N 1
ATOM 555 C CA . ASP A 1 71 ? 16.994 -5.191 -11.892 1.00 92.44 71 ASP A CA 1
ATOM 556 C C . ASP A 1 71 ? 18.518 -5.362 -11.852 1.00 92.44 71 ASP A C 1
ATOM 558 O O . ASP A 1 71 ? 19.190 -5.110 -12.849 1.00 92.44 71 ASP A O 1
ATOM 562 N N . LYS A 1 72 ? 19.078 -5.811 -10.721 1.00 93.38 72 LYS A N 1
ATOM 563 C CA . LYS A 1 72 ? 20.519 -6.087 -10.603 1.00 93.38 72 LYS A CA 1
ATOM 564 C C . LYS A 1 72 ? 20.961 -7.328 -11.374 1.00 93.38 72 LYS A C 1
ATOM 566 O O . LYS A 1 72 ? 22.144 -7.445 -11.669 1.00 93.38 72 LYS A O 1
ATOM 571 N N . SER A 1 73 ? 20.045 -8.249 -11.677 1.00 93.19 73 SER A N 1
ATOM 572 C CA . SER A 1 73 ? 20.389 -9.480 -12.391 1.00 93.19 73 SER A CA 1
ATOM 573 C C . SER A 1 73 ? 20.777 -9.238 -13.851 1.00 93.19 73 SER A C 1
ATOM 575 O O . SER A 1 73 ? 21.477 -10.060 -14.429 1.00 93.19 73 SER A O 1
ATOM 577 N N . GLY A 1 74 ? 20.301 -8.145 -14.462 1.00 88.94 74 GLY A N 1
ATOM 578 C CA . GLY A 1 74 ? 20.491 -7.867 -15.890 1.00 88.94 74 GLY A CA 1
ATOM 579 C C . GLY A 1 74 ? 19.785 -8.854 -16.833 1.00 88.94 74 GLY A C 1
ATOM 580 O O . GLY A 1 74 ? 19.843 -8.678 -18.047 1.00 88.94 74 GLY A O 1
ATOM 581 N N . ASN A 1 75 ? 19.104 -9.874 -16.301 1.00 93.75 75 ASN A N 1
ATOM 582 C CA . ASN A 1 75 ? 18.367 -10.856 -17.083 1.00 93.75 75 ASN A CA 1
ATOM 583 C C . ASN A 1 75 ? 16.999 -10.277 -17.478 1.00 93.75 75 ASN A C 1
ATOM 585 O O . ASN A 1 75 ? 16.135 -10.051 -16.627 1.00 93.75 75 ASN A O 1
ATOM 589 N N . LEU A 1 76 ? 16.805 -10.064 -18.782 1.00 93.00 76 LEU A N 1
ATOM 590 C CA . LEU A 1 76 ? 15.603 -9.444 -19.348 1.00 93.00 76 LEU A CA 1
ATOM 591 C C . LEU A 1 76 ? 14.322 -10.216 -19.011 1.00 93.00 76 LEU A C 1
ATOM 593 O O . LEU A 1 76 ? 13.308 -9.603 -18.676 1.00 93.00 76 LEU A O 1
ATOM 597 N N . GLU A 1 77 ? 14.371 -11.547 -19.045 1.00 94.94 77 GLU A N 1
ATOM 598 C CA . GLU A 1 77 ? 13.230 -12.406 -18.727 1.00 94.94 77 GLU A CA 1
ATOM 599 C C . GLU A 1 77 ? 12.830 -12.258 -17.256 1.00 94.94 77 GLU A C 1
ATOM 601 O O . GLU A 1 77 ? 11.668 -11.994 -16.938 1.00 94.94 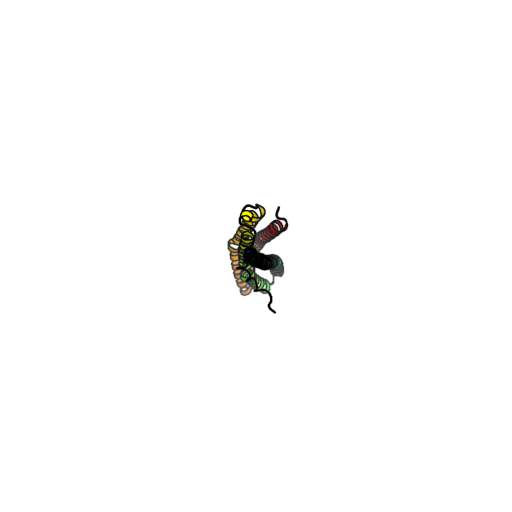77 GLU A O 1
ATOM 606 N N . HIS A 1 78 ? 13.811 -12.321 -16.352 1.00 95.00 78 HIS A N 1
ATOM 607 C CA . HIS A 1 78 ? 13.579 -12.160 -14.918 1.00 95.00 78 HIS A CA 1
ATOM 608 C C . HIS A 1 78 ? 13.018 -10.769 -14.581 1.00 95.00 78 HIS A C 1
ATOM 610 O O . HIS A 1 78 ? 12.109 -10.644 -13.755 1.00 95.00 78 HIS A O 1
ATOM 616 N N . MET A 1 79 ? 13.503 -9.719 -15.248 1.00 94.81 79 MET A N 1
ATOM 617 C CA . MET A 1 79 ? 13.006 -8.348 -15.086 1.00 94.81 79 MET A CA 1
ATOM 618 C C . MET A 1 79 ? 11.565 -8.183 -15.590 1.00 94.81 79 MET A C 1
ATOM 620 O O . MET A 1 79 ? 10.748 -7.547 -14.912 1.00 94.81 79 MET A O 1
ATOM 624 N N . ALA A 1 80 ? 11.235 -8.770 -16.744 1.00 95.06 80 ALA A N 1
ATOM 625 C CA . ALA A 1 80 ? 9.895 -8.718 -17.327 1.00 95.06 80 ALA A CA 1
ATOM 626 C C . ALA A 1 80 ? 8.872 -9.484 -16.479 1.00 95.06 80 ALA A C 1
ATOM 628 O O . ALA A 1 80 ? 7.805 -8.950 -16.155 1.00 95.06 80 ALA A O 1
ATOM 629 N N . MET A 1 81 ? 9.221 -10.703 -16.059 1.00 96.44 81 MET A N 1
ATOM 630 C CA . MET A 1 81 ? 8.377 -11.522 -15.191 1.00 96.44 81 MET A CA 1
ATOM 631 C C . MET A 1 81 ? 8.146 -10.831 -13.844 1.00 96.44 81 MET A C 1
ATOM 633 O O . MET A 1 81 ? 7.001 -10.666 -13.428 1.00 96.44 81 MET A O 1
ATOM 637 N N . THR A 1 82 ? 9.209 -10.337 -13.203 1.00 96.31 82 THR A N 1
ATOM 638 C CA . THR A 1 82 ? 9.106 -9.646 -11.908 1.00 96.31 82 THR A CA 1
ATOM 639 C C . THR A 1 82 ? 8.246 -8.389 -12.002 1.00 96.31 82 THR A C 1
ATOM 641 O O . THR A 1 82 ? 7.393 -8.168 -11.146 1.00 96.31 82 THR A O 1
ATOM 644 N N . SER A 1 83 ? 8.410 -7.579 -13.053 1.00 95.31 83 SER A N 1
ATOM 645 C CA . SER A 1 83 ? 7.609 -6.359 -13.233 1.00 95.31 83 SER A CA 1
ATOM 646 C C . SER A 1 83 ? 6.111 -6.662 -13.347 1.00 95.31 83 SER A C 1
ATOM 648 O O . SER A 1 83 ? 5.298 -5.948 -12.760 1.00 95.31 83 SER A O 1
ATOM 650 N N . ARG A 1 84 ? 5.737 -7.736 -14.059 1.00 96.69 84 ARG A N 1
ATOM 651 C CA . ARG A 1 84 ? 4.338 -8.184 -14.164 1.00 96.69 84 ARG A CA 1
ATOM 652 C C . ARG A 1 84 ? 3.810 -8.709 -12.830 1.00 96.69 84 ARG A C 1
ATOM 654 O O . ARG A 1 84 ? 2.717 -8.325 -12.421 1.00 96.69 84 ARG A O 1
ATOM 661 N N . SER A 1 85 ? 4.591 -9.542 -12.145 1.00 97.00 85 SER A N 1
ATOM 662 C CA . SER A 1 85 ? 4.207 -10.117 -10.852 1.00 97.00 85 SER A CA 1
ATOM 663 C C . SER A 1 85 ? 3.989 -9.049 -9.786 1.00 97.00 85 SER A C 1
ATOM 665 O O . SER A 1 85 ? 3.046 -9.151 -9.013 1.00 97.00 85 SER A O 1
ATOM 667 N N . ILE A 1 86 ? 4.811 -7.998 -9.774 1.00 96.00 86 ILE A N 1
ATOM 668 C CA . ILE A 1 86 ? 4.657 -6.869 -8.851 1.00 96.00 86 ILE A CA 1
ATOM 669 C C . ILE A 1 86 ? 3.354 -6.111 -9.110 1.00 96.00 86 ILE A C 1
ATOM 671 O O . ILE A 1 86 ? 2.623 -5.821 -8.169 1.00 96.00 86 ILE A O 1
ATOM 675 N N . LEU A 1 87 ? 3.038 -5.820 -10.376 1.00 96.69 87 LEU A N 1
ATOM 676 C CA . LEU A 1 87 ? 1.781 -5.155 -10.719 1.00 96.69 87 LEU A CA 1
ATOM 677 C C . LEU A 1 87 ? 0.571 -5.993 -10.274 1.00 96.69 87 LEU A C 1
ATOM 679 O O . LEU A 1 87 ? -0.377 -5.460 -9.704 1.00 96.69 87 LEU A O 1
ATOM 683 N N . LEU A 1 88 ? 0.617 -7.310 -10.497 1.00 97.38 88 LEU A N 1
ATOM 684 C CA . LEU A 1 88 ? -0.426 -8.225 -10.035 1.00 97.38 88 LEU A CA 1
ATOM 685 C C . LEU A 1 88 ? -0.530 -8.237 -8.503 1.00 97.38 88 LEU A C 1
ATOM 687 O O . LEU A 1 88 ? -1.630 -8.131 -7.965 1.00 97.38 88 LEU A O 1
ATOM 691 N N . ALA A 1 89 ? 0.602 -8.334 -7.806 1.00 96.69 89 ALA A N 1
ATOM 692 C CA . ALA A 1 89 ? 0.652 -8.311 -6.350 1.00 96.69 89 ALA A CA 1
ATOM 693 C C . ALA A 1 89 ? 0.041 -7.021 -5.784 1.00 96.69 89 ALA A C 1
ATOM 695 O O . ALA A 1 89 ? -0.688 -7.072 -4.798 1.00 96.69 89 ALA A O 1
ATOM 696 N N . ASP A 1 90 ? 0.238 -5.875 -6.436 1.00 95.94 90 ASP A N 1
ATOM 697 C CA . ASP A 1 90 ? -0.378 -4.620 -6.008 1.00 95.94 90 ASP A CA 1
ATOM 698 C C . ASP A 1 90 ? -1.904 -4.605 -6.164 1.00 95.94 90 ASP A C 1
ATOM 700 O O . ASP A 1 90 ? -2.604 -4.099 -5.283 1.00 95.94 90 ASP A O 1
ATOM 704 N N . TYR A 1 91 ? -2.449 -5.206 -7.223 1.00 95.88 91 TYR A N 1
ATOM 705 C CA . TYR A 1 91 ? -3.901 -5.348 -7.362 1.00 95.88 91 TYR A CA 1
ATOM 706 C C . TYR A 1 91 ? -4.509 -6.343 -6.367 1.00 95.88 91 TYR A C 1
ATOM 708 O O . TYR A 1 91 ? -5.665 -6.181 -5.984 1.00 95.88 91 TYR A O 1
ATOM 716 N N . VAL A 1 92 ? -3.751 -7.355 -5.937 1.00 97.50 92 VAL A N 1
ATOM 717 C CA . VAL A 1 92 ? -4.237 -8.407 -5.029 1.00 97.50 92 VAL A CA 1
ATOM 718 C C . VAL A 1 92 ? -4.046 -8.041 -3.555 1.00 97.50 92 VAL A C 1
ATOM 720 O O . VAL A 1 92 ? -4.911 -8.337 -2.733 1.00 97.50 92 VAL A O 1
ATOM 723 N N . PHE A 1 93 ? -2.942 -7.384 -3.204 1.00 97.00 93 PHE A N 1
ATOM 724 C CA . PHE A 1 93 ? -2.561 -7.128 -1.813 1.00 97.00 93 PHE A CA 1
ATOM 725 C C . PHE A 1 93 ? -2.576 -5.644 -1.451 1.00 97.00 93 PHE A C 1
ATOM 727 O O . PHE A 1 93 ? -3.073 -5.294 -0.383 1.00 97.00 93 PHE A O 1
ATOM 734 N N . THR A 1 94 ? -2.075 -4.758 -2.316 1.00 96.56 94 THR A N 1
ATOM 735 C CA . THR A 1 94 ? -1.966 -3.325 -1.991 1.00 96.56 94 THR A CA 1
ATOM 736 C C . THR A 1 94 ? -3.324 -2.628 -2.032 1.00 96.56 94 THR A C 1
ATOM 738 O O . THR A 1 94 ? -3.748 -2.062 -1.025 1.00 96.56 94 THR A O 1
ATOM 741 N N . GLY A 1 95 ? -4.044 -2.706 -3.154 1.00 97.06 95 GLY A N 1
ATOM 742 C CA . GLY A 1 95 ? -5.368 -2.090 -3.290 1.00 97.06 95 GLY A CA 1
ATOM 743 C C . GLY A 1 95 ? -6.370 -2.607 -2.245 1.00 97.06 95 GLY A C 1
ATOM 744 O O . GLY A 1 95 ? -6.899 -1.810 -1.463 1.00 97.06 95 GLY A O 1
ATOM 745 N N . PRO A 1 96 ? -6.593 -3.934 -2.161 1.00 98.00 96 PRO A N 1
ATOM 746 C CA . PRO A 1 96 ? -7.462 -4.528 -1.148 1.00 98.00 96 PRO A CA 1
ATOM 747 C C . PRO A 1 96 ? -6.978 -4.290 0.285 1.00 98.00 96 PRO A C 1
ATOM 749 O O . PRO A 1 96 ? -7.805 -4.092 1.175 1.00 98.00 96 PRO A O 1
ATOM 752 N N . GLY A 1 97 ? -5.663 -4.259 0.519 1.00 98.06 97 GLY A N 1
ATOM 753 C CA . GLY A 1 97 ? -5.074 -3.951 1.822 1.00 98.06 97 GLY A CA 1
ATOM 754 C C . GLY A 1 97 ? -5.427 -2.543 2.294 1.00 98.06 97 GLY A C 1
ATOM 755 O O . GLY A 1 97 ? -5.975 -2.388 3.383 1.00 98.06 97 GLY A O 1
ATOM 756 N N . ILE A 1 98 ? -5.210 -1.525 1.454 1.00 98.12 98 ILE A N 1
ATOM 757 C CA . ILE A 1 98 ? -5.573 -0.128 1.747 1.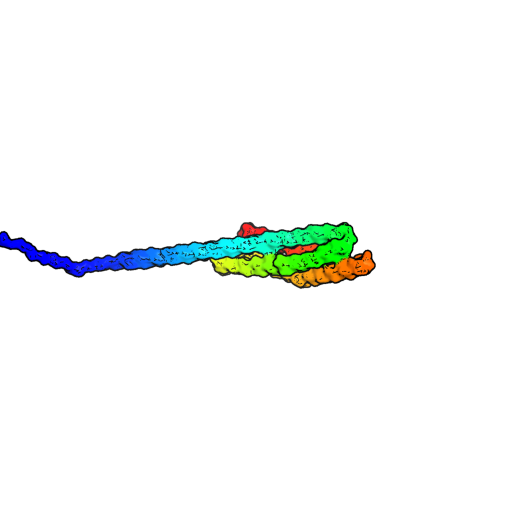00 98.12 98 ILE A CA 1
ATOM 758 C C . ILE A 1 98 ? -7.076 -0.004 2.027 1.00 98.12 98 ILE A C 1
ATOM 760 O O . ILE A 1 98 ? -7.469 0.601 3.026 1.00 98.12 98 ILE A O 1
ATOM 764 N N . ALA A 1 99 ? -7.919 -0.606 1.181 1.00 98.31 99 ALA A N 1
ATOM 765 C CA . ALA A 1 99 ? -9.369 -0.574 1.361 1.00 98.31 99 ALA A CA 1
ATOM 766 C C . ALA A 1 99 ? -9.796 -1.245 2.677 1.00 98.31 99 ALA A C 1
ATOM 768 O O . ALA A 1 99 ? -10.584 -0.681 3.438 1.00 98.31 99 ALA A O 1
ATOM 769 N N . THR A 1 100 ? -9.234 -2.418 2.981 1.00 98.50 100 THR A N 1
ATOM 770 C CA . THR A 1 100 ? -9.533 -3.158 4.213 1.00 98.50 100 THR A CA 1
ATOM 771 C C . THR A 1 100 ? -9.104 -2.366 5.440 1.00 98.50 100 THR A C 1
ATOM 773 O O . THR A 1 100 ? -9.890 -2.250 6.378 1.00 98.50 100 THR A O 1
ATOM 776 N N . LEU A 1 101 ? -7.906 -1.773 5.431 1.00 98.31 101 LEU A N 1
ATOM 777 C CA . LEU A 1 101 ? -7.400 -0.938 6.523 1.00 98.31 101 LEU A CA 1
ATOM 778 C C . LEU A 1 101 ? -8.297 0.273 6.779 1.00 98.31 101 LEU A C 1
ATOM 780 O O . LEU A 1 101 ? -8.634 0.541 7.931 1.00 98.31 101 LEU A O 1
ATOM 784 N N . LEU A 1 102 ? -8.733 0.959 5.721 1.00 97.88 102 LEU A N 1
ATOM 785 C CA . LEU A 1 102 ? -9.629 2.106 5.838 1.00 97.88 102 LEU A CA 1
ATOM 786 C C . LEU A 1 102 ? -10.981 1.701 6.438 1.00 97.88 102 LEU A C 1
ATOM 788 O O . LEU A 1 102 ? -11.413 2.277 7.435 1.00 97.88 102 LEU A O 1
ATOM 792 N N . VAL A 1 103 ? -11.634 0.687 5.860 1.00 98.25 103 VAL A N 1
ATOM 793 C CA . VAL A 1 103 ? -12.968 0.243 6.293 1.00 98.25 103 VAL A CA 1
ATOM 794 C C . VAL A 1 103 ? -12.928 -0.258 7.733 1.00 98.25 103 VAL A C 1
ATOM 796 O O . VAL A 1 103 ? -13.702 0.196 8.573 1.00 98.25 103 VAL A O 1
ATOM 799 N N . THR A 1 104 ? -12.007 -1.167 8.047 1.00 97.94 104 THR A N 1
ATOM 800 C CA . THR A 1 104 ? -11.907 -1.729 9.400 1.00 97.94 104 THR A CA 1
ATOM 801 C C . THR A 1 104 ? -11.457 -0.688 10.424 1.00 97.94 104 THR A C 1
ATOM 803 O O . THR A 1 104 ? -11.974 -0.693 11.536 1.00 97.94 104 THR A O 1
ATOM 806 N N . GLY A 1 105 ? -10.583 0.254 10.054 1.00 96.19 105 GLY A N 1
ATOM 807 C CA . GLY A 1 105 ? -10.186 1.368 10.919 1.00 96.19 105 GLY A CA 1
ATOM 808 C C . GLY A 1 105 ? -11.366 2.270 11.295 1.00 96.19 105 GLY A C 1
ATOM 809 O O . GLY A 1 105 ? -11.562 2.562 12.474 1.00 96.19 105 GLY A O 1
ATOM 810 N N . ILE A 1 106 ? -12.206 2.640 10.320 1.00 95.75 106 ILE A N 1
ATOM 811 C CA . ILE A 1 106 ? -13.426 3.430 10.560 1.00 95.75 106 ILE A CA 1
ATOM 812 C C . ILE A 1 106 ? -14.404 2.664 11.458 1.00 95.75 106 ILE A C 1
ATOM 814 O O . ILE A 1 106 ? -14.949 3.238 12.400 1.00 95.75 106 ILE A O 1
ATOM 818 N N . LEU A 1 107 ? -14.607 1.366 11.205 1.00 95.62 107 LEU A N 1
ATOM 819 C CA . LEU A 1 107 ? -15.490 0.534 12.026 1.00 95.62 107 LEU A CA 1
ATOM 820 C C . LEU A 1 107 ? -15.002 0.438 13.478 1.00 95.62 107 LEU A C 1
ATOM 822 O O . LEU A 1 107 ? -15.806 0.563 14.400 1.00 95.62 107 LEU A O 1
ATOM 826 N N . LEU A 1 108 ? -13.696 0.258 13.701 1.00 95.31 108 LEU A N 1
ATOM 827 C CA . LEU A 1 108 ? -13.116 0.215 15.047 1.00 95.31 108 LEU A CA 1
ATOM 828 C C . LEU A 1 108 ? -13.261 1.551 15.775 1.00 95.31 108 LEU A C 1
ATOM 830 O O . LEU A 1 108 ? -13.596 1.559 16.961 1.00 95.31 108 LEU A O 1
ATOM 834 N N . ALA A 1 109 ? -13.057 2.672 15.080 1.00 92.88 109 ALA A N 1
ATOM 835 C CA . ALA A 1 109 ? -13.277 4.001 15.641 1.00 92.88 109 ALA A CA 1
ATOM 836 C C . ALA A 1 109 ? -14.756 4.211 16.015 1.00 92.88 109 ALA A C 1
ATOM 838 O O . ALA A 1 109 ? -15.055 4.592 17.141 1.00 92.88 109 ALA A O 1
ATOM 839 N N . GLY A 1 110 ? -15.694 3.854 15.132 1.00 91.56 110 GLY A N 1
ATOM 840 C CA . GLY A 1 110 ? -17.130 3.946 15.412 1.00 91.56 110 GLY A CA 1
ATOM 841 C C . GLY A 1 110 ? -17.573 3.090 16.607 1.00 91.56 110 GLY A C 1
ATOM 842 O O . GLY A 1 110 ? -18.319 3.565 17.461 1.00 91.56 110 GLY A O 1
ATOM 843 N N . LEU A 1 111 ? -17.059 1.859 16.721 1.00 90.31 111 LEU A N 1
ATOM 844 C CA . LEU A 1 111 ? -17.334 0.960 17.853 1.00 90.31 111 LEU A CA 1
ATOM 845 C C . LEU A 1 111 ? -16.681 1.405 19.171 1.00 90.31 111 LEU A C 1
ATOM 847 O O . LEU A 1 111 ? -17.117 0.978 20.237 1.00 90.31 111 LEU A O 1
ATOM 851 N N . SER A 1 112 ? -15.638 2.238 19.116 1.00 87.19 112 SER A N 1
ATOM 852 C CA . SER A 1 112 ? -14.955 2.790 20.296 1.00 87.19 112 SER A CA 1
ATOM 853 C C . SER A 1 112 ? -15.368 4.229 20.629 1.00 87.19 112 SER A C 1
ATOM 855 O O . SER A 1 112 ? -14.825 4.810 21.571 1.00 87.19 112 SER A O 1
ATOM 857 N N . GLY A 1 113 ? -16.357 4.764 19.905 1.00 88.06 113 GLY A N 1
ATOM 858 C CA . GLY A 1 113 ? -16.889 6.117 20.045 1.00 88.06 113 GLY A CA 1
ATOM 859 C C . GLY A 1 113 ? -16.349 7.073 18.979 1.00 88.06 113 GLY A C 1
ATOM 860 O O . GLY A 1 113 ? -15.142 7.211 18.795 1.00 88.06 113 GLY A O 1
ATOM 861 N N . TRP A 1 114 ? -17.251 7.798 18.309 1.00 85.06 114 TRP A N 1
ATOM 862 C CA . TRP A 1 114 ? -16.906 8.737 17.229 1.00 85.06 114 TRP A CA 1
ATOM 863 C C . TRP A 1 114 ? -15.997 9.896 17.664 1.00 85.06 114 TRP A C 1
ATOM 865 O O . TRP A 1 114 ? -15.316 10.482 16.825 1.00 85.06 114 TRP A O 1
ATOM 875 N N . GLU A 1 115 ? -15.914 10.186 18.964 1.00 85.50 115 GLU A N 1
ATOM 876 C CA . GLU A 1 115 ? -14.969 11.156 19.536 1.00 85.50 115 GLU A CA 1
ATOM 877 C C . GLU A 1 115 ? -13.507 10.805 19.220 1.00 85.50 115 GLU A C 1
ATOM 879 O O . GLU A 1 115 ? -12.670 11.697 19.116 1.00 85.50 115 GLU A O 1
ATOM 884 N N . ARG A 1 116 ? -13.196 9.528 18.947 1.00 82.69 116 ARG A N 1
ATOM 885 C CA . ARG A 1 116 ? -11.852 9.090 18.541 1.00 82.69 116 ARG A CA 1
ATOM 886 C C . ARG A 1 116 ? -11.328 9.776 17.286 1.00 82.69 116 ARG A C 1
ATOM 888 O O . ARG A 1 116 ? -10.119 9.900 17.142 1.00 82.69 116 ARG A O 1
ATOM 895 N N . PHE A 1 117 ? -12.197 10.260 16.399 1.00 83.00 117 PHE A N 1
ATOM 896 C CA . PHE A 1 117 ? -11.770 11.015 15.216 1.00 83.00 117 PHE A CA 1
ATOM 897 C C . PHE A 1 117 ? -11.189 12.400 15.543 1.00 83.00 117 PHE A C 1
ATOM 899 O O . PHE A 1 117 ? -10.569 13.003 14.672 1.00 83.00 117 PHE A O 1
ATOM 906 N N . GLN A 1 118 ? -11.356 12.896 16.774 1.00 86.00 118 GLN A N 1
ATOM 907 C CA . GLN A 1 118 ? -10.724 14.134 17.244 1.00 86.00 118 GLN A CA 1
ATOM 908 C C . GLN A 1 118 ? -9.266 13.922 17.674 1.00 86.00 118 GLN A C 1
ATOM 910 O O . GLN A 1 118 ? -8.515 14.886 17.811 1.00 86.00 118 GLN A O 1
ATOM 915 N N . GLU A 1 119 ? -8.852 12.668 17.864 1.00 89.62 119 GLU A N 1
ATOM 916 C CA . GLU A 1 119 ? -7.492 12.318 18.249 1.00 89.62 119 GLU A CA 1
ATOM 917 C C . GLU A 1 119 ? -6.532 12.571 17.079 1.00 89.62 119 GLU A C 1
ATOM 919 O O . GLU A 1 119 ? -6.690 12.030 15.976 1.00 89.62 119 GLU A O 1
ATOM 924 N N . MET A 1 120 ? -5.495 13.373 17.322 1.00 91.81 120 MET A N 1
ATOM 925 C CA . MET A 1 120 ? -4.580 13.821 16.270 1.00 91.81 120 MET A CA 1
ATOM 926 C C . MET A 1 120 ? -3.851 12.655 15.587 1.00 91.81 120 MET A C 1
ATOM 928 O O . MET A 1 120 ? -3.678 12.670 14.366 1.00 91.81 120 MET A O 1
ATOM 932 N N . TRP A 1 121 ? -3.469 11.617 16.341 1.00 93.50 121 TRP A N 1
ATOM 933 C CA . TRP A 1 121 ? -2.805 10.430 15.793 1.00 93.50 121 TRP A CA 1
ATOM 934 C C . TRP A 1 121 ? -3.691 9.673 14.795 1.00 93.50 121 TRP A C 1
ATOM 936 O O . TRP A 1 121 ? -3.177 9.160 13.796 1.00 93.50 121 TRP A O 1
ATOM 946 N N . LEU A 1 122 ? -5.013 9.633 15.011 1.00 93.50 122 LEU A N 1
ATOM 947 C CA . LEU A 1 122 ? -5.950 8.952 14.116 1.00 93.50 122 LEU A CA 1
ATOM 948 C C . LEU A 1 122 ? -6.180 9.772 12.845 1.00 93.50 122 LEU A C 1
ATOM 950 O O . LEU A 1 122 ? -6.083 9.232 11.741 1.00 93.50 122 LEU A O 1
ATOM 954 N N . GLY A 1 123 ? -6.417 11.079 12.990 1.00 93.94 123 GLY A N 1
ATOM 955 C CA . GLY A 1 123 ? -6.577 11.990 11.854 1.00 93.94 123 GLY A CA 1
ATOM 956 C C . GLY A 1 123 ? -5.341 12.013 10.949 1.00 93.94 123 GLY A C 1
ATOM 957 O O . GLY A 1 123 ? -5.459 11.864 9.730 1.00 93.94 123 GLY A O 1
ATOM 958 N N . LEU A 1 124 ? -4.144 12.103 11.541 1.00 95.94 124 LEU A N 1
ATOM 959 C CA . LEU A 1 124 ? -2.884 12.045 10.800 1.00 95.94 124 LEU A CA 1
ATOM 960 C C . LEU A 1 124 ? -2.700 10.690 10.106 1.00 95.94 124 LEU A C 1
ATOM 962 O O . LEU A 1 124 ? -2.317 10.647 8.939 1.00 95.94 124 LEU A O 1
ATOM 966 N N . SER A 1 125 ? -3.026 9.586 10.780 1.00 96.81 125 SER A N 1
ATOM 967 C CA . SER A 1 125 ? -2.947 8.250 10.182 1.00 96.81 125 SER A CA 1
ATOM 968 C C . SER A 1 125 ? -3.848 8.100 8.954 1.00 96.81 125 SER A C 1
ATOM 970 O O . SER A 1 125 ? -3.422 7.540 7.945 1.00 96.81 125 SER A O 1
ATOM 972 N N . LEU A 1 126 ? -5.073 8.632 9.005 1.00 96.38 126 LEU A N 1
ATOM 973 C CA . LEU A 1 126 ? -5.991 8.636 7.864 1.00 96.38 126 LEU A CA 1
ATOM 974 C C . LEU A 1 126 ? -5.447 9.480 6.706 1.00 96.38 126 LEU A C 1
ATOM 976 O O . LEU A 1 126 ? -5.455 9.024 5.563 1.00 96.38 126 LEU A O 1
ATOM 980 N N . ALA A 1 127 ? -4.921 10.674 6.990 1.00 97.12 127 ALA A N 1
ATOM 981 C CA . ALA A 1 127 ? -4.313 11.530 5.973 1.00 97.12 127 ALA A CA 1
ATOM 982 C C . ALA A 1 127 ? -3.115 10.846 5.288 1.00 97.12 127 ALA A C 1
ATOM 984 O O . ALA A 1 127 ? -3.013 10.846 4.060 1.00 97.12 127 ALA A O 1
ATOM 985 N N . LEU A 1 128 ? -2.240 10.202 6.067 1.00 98.00 128 LEU A N 1
ATOM 986 C CA . LEU A 1 128 ? -1.103 9.439 5.547 1.00 98.00 128 LEU A CA 1
ATOM 987 C C . LEU A 1 128 ? -1.555 8.217 4.732 1.00 98.00 128 LEU A C 1
ATOM 989 O O . LEU A 1 128 ? -0.921 7.892 3.725 1.00 98.00 128 LEU A O 1
ATOM 993 N N . LEU A 1 129 ? -2.653 7.554 5.116 1.00 97.94 129 LEU A N 1
ATOM 994 C CA . LEU A 1 129 ? -3.216 6.436 4.354 1.00 97.94 129 LEU A CA 1
ATOM 995 C C . LEU A 1 129 ? -3.738 6.907 2.991 1.00 97.94 129 LEU A C 1
ATOM 997 O O . LEU A 1 129 ? -3.425 6.288 1.974 1.00 97.94 129 LEU A O 1
ATOM 1001 N N . PHE A 1 130 ? -4.466 8.027 2.943 1.00 98.25 130 PHE A N 1
ATOM 1002 C CA . PHE A 1 130 ? -4.915 8.622 1.680 1.00 98.25 130 PHE A CA 1
ATOM 1003 C C . PHE A 1 130 ? -3.747 9.070 0.803 1.00 98.25 130 PHE A C 1
ATOM 1005 O O . PHE A 1 130 ? -3.758 8.815 -0.400 1.00 98.25 130 PHE A O 1
ATOM 1012 N N . LEU A 1 131 ? -2.712 9.675 1.392 1.00 98.31 131 LEU A N 1
ATOM 1013 C CA . LEU A 1 131 ? -1.496 10.033 0.664 1.00 98.31 131 LEU A CA 1
ATOM 1014 C C . LEU A 1 131 ? -0.805 8.790 0.082 1.00 98.31 131 LEU A C 1
ATOM 1016 O O . LEU A 1 131 ? -0.398 8.798 -1.077 1.00 98.31 131 LEU A O 1
ATOM 1020 N N . THR A 1 132 ? -0.725 7.705 0.855 1.00 98.06 132 THR A N 1
ATOM 1021 C CA . THR A 1 132 ? -0.183 6.419 0.391 1.00 98.06 132 THR A CA 1
ATOM 1022 C C . THR A 1 132 ? -0.990 5.882 -0.790 1.00 98.06 132 THR A C 1
ATOM 1024 O O . THR A 1 132 ? -0.412 5.529 -1.818 1.00 98.06 132 THR A O 1
ATOM 1027 N N . ALA A 1 133 ? -2.322 5.875 -0.680 1.00 97.94 133 ALA A N 1
ATOM 1028 C CA . ALA A 1 133 ? -3.219 5.432 -1.744 1.00 97.94 133 ALA A CA 1
ATOM 1029 C C . ALA A 1 133 ? -3.074 6.281 -3.014 1.00 97.94 133 ALA A C 1
ATOM 1031 O O . ALA A 1 133 ? -3.031 5.741 -4.120 1.00 97.94 133 ALA A O 1
ATOM 1032 N N . PHE A 1 134 ? -2.938 7.599 -2.857 1.00 98.31 134 PHE A N 1
ATOM 1033 C CA . PHE A 1 134 ? -2.735 8.527 -3.962 1.00 98.31 134 PHE A CA 1
ATOM 1034 C C . PHE A 1 134 ? -1.395 8.297 -4.671 1.00 98.31 134 PHE A C 1
ATOM 1036 O O . PHE A 1 134 ? -1.364 8.202 -5.897 1.00 98.31 134 PHE A O 1
ATOM 1043 N N . ILE A 1 135 ? -0.292 8.150 -3.927 1.00 97.94 135 ILE A N 1
ATOM 1044 C CA . ILE A 1 135 ? 1.025 7.848 -4.511 1.00 97.94 135 ILE A CA 1
ATOM 1045 C C . ILE A 1 135 ? 0.990 6.491 -5.221 1.00 97.94 135 ILE A C 1
ATOM 1047 O O . ILE A 1 135 ? 1.485 6.365 -6.341 1.00 97.94 135 ILE A O 1
ATOM 1051 N N . TRP A 1 136 ? 0.379 5.477 -4.607 1.00 97.38 136 TRP A N 1
ATOM 1052 C CA . TRP A 1 136 ? 0.261 4.154 -5.208 1.00 97.38 136 TRP A CA 1
ATOM 1053 C C . TRP A 1 136 ? -0.518 4.186 -6.531 1.00 97.38 136 TRP A C 1
ATOM 1055 O O . TRP A 1 136 ? 0.030 3.832 -7.576 1.00 97.38 136 TRP A O 1
ATOM 1065 N N . ALA A 1 137 ? -1.760 4.671 -6.516 1.00 97.62 137 ALA A N 1
ATOM 1066 C CA . ALA A 1 137 ? -2.618 4.662 -7.697 1.00 97.62 137 ALA A CA 1
ATOM 1067 C C . ALA A 1 137 ? -2.167 5.671 -8.766 1.00 97.62 137 ALA A C 1
ATOM 1069 O O . ALA A 1 137 ? -2.169 5.359 -9.955 1.00 97.62 137 ALA A O 1
ATOM 1070 N N . GLY A 1 138 ? -1.772 6.879 -8.356 1.00 97.81 138 GLY A N 1
ATOM 1071 C CA . GLY A 1 138 ? -1.443 7.982 -9.260 1.00 97.81 138 GLY A CA 1
ATOM 1072 C C . GLY A 1 138 ? -0.008 7.967 -9.784 1.00 97.81 138 GLY A C 1
ATOM 1073 O O . GLY A 1 138 ? 0.251 8.521 -10.851 1.00 97.81 138 GLY A O 1
ATOM 1074 N N . VAL A 1 139 ? 0.932 7.340 -9.068 1.00 97.94 139 VAL A N 1
ATOM 1075 C CA . VAL A 1 139 ? 2.360 7.355 -9.430 1.00 97.94 139 VAL A CA 1
ATOM 1076 C C . VAL A 1 139 ? 2.917 5.949 -9.639 1.00 97.94 139 VAL A C 1
ATOM 1078 O O . VAL A 1 139 ? 3.523 5.696 -10.681 1.00 97.94 139 VAL A O 1
ATOM 1081 N N . LEU A 1 140 ? 2.716 5.017 -8.702 1.00 97.50 140 LEU A N 1
ATOM 1082 C CA . LEU A 1 140 ? 3.339 3.689 -8.790 1.00 97.50 140 LEU A CA 1
ATOM 1083 C C . LEU A 1 140 ? 2.733 2.824 -9.896 1.00 97.50 140 LEU A C 1
ATOM 1085 O O . LEU A 1 140 ? 3.497 2.311 -10.715 1.00 97.50 140 LEU A O 1
ATOM 1089 N N . ILE A 1 141 ? 1.402 2.729 -9.980 1.00 97.94 141 ILE A N 1
ATOM 1090 C CA . ILE A 1 141 ? 0.718 1.927 -11.009 1.00 97.94 141 ILE A CA 1
ATOM 1091 C C . ILE A 1 141 ? 1.105 2.376 -12.435 1.00 97.94 141 ILE A C 1
ATOM 1093 O O . ILE A 1 141 ? 1.527 1.526 -13.227 1.00 97.94 141 ILE A O 1
ATOM 1097 N N . PRO A 1 142 ? 1.074 3.678 -12.798 1.00 98.19 142 PRO A N 1
ATOM 1098 C CA . PRO A 1 142 ? 1.516 4.117 -14.124 1.00 98.19 142 PRO A CA 1
ATOM 1099 C C . PRO A 1 142 ? 2.982 3.780 -14.423 1.00 98.19 142 PRO A C 1
ATOM 1101 O O . PRO A 1 142 ? 3.318 3.371 -15.538 1.00 98.19 142 PRO A O 1
ATOM 1104 N N . LEU A 1 143 ? 3.871 3.921 -13.432 1.00 97.69 143 LEU A N 1
ATOM 1105 C CA . LEU A 1 143 ? 5.281 3.561 -13.588 1.00 97.69 143 LEU A CA 1
ATOM 1106 C C . LEU A 1 143 ? 5.461 2.047 -13.763 1.00 97.69 143 LEU A C 1
ATOM 1108 O O . LEU A 1 143 ? 6.267 1.633 -14.595 1.00 97.69 143 LEU A O 1
ATOM 1112 N N . GLN A 1 144 ? 4.700 1.222 -13.042 1.00 97.38 144 GLN A N 1
ATOM 1113 C CA . GLN A 1 144 ? 4.721 -0.237 -13.174 1.00 97.38 144 GLN A CA 1
ATOM 1114 C C . GLN A 1 144 ? 4.233 -0.686 -14.543 1.00 97.38 144 GLN A C 1
ATOM 1116 O O . GLN A 1 144 ? 4.933 -1.451 -15.200 1.00 97.38 144 GLN A O 1
ATOM 1121 N N . LEU A 1 145 ? 3.106 -0.156 -15.022 1.00 98.06 145 LEU A N 1
ATOM 1122 C CA . LEU A 1 145 ? 2.602 -0.431 -16.371 1.00 98.06 145 LEU A CA 1
ATOM 1123 C C . LEU A 1 145 ? 3.648 -0.083 -17.437 1.00 98.06 145 LEU A C 1
ATOM 1125 O O . LEU A 1 145 ? 3.905 -0.869 -18.352 1.00 98.06 145 LEU A O 1
ATOM 1129 N N . ARG A 1 146 ? 4.324 1.063 -17.285 1.00 97.62 146 ARG A N 1
ATOM 1130 C CA . ARG A 1 146 ? 5.413 1.463 -18.180 1.00 97.62 146 ARG A CA 1
ATOM 1131 C C . ARG A 1 146 ? 6.612 0.511 -18.106 1.00 97.62 146 ARG A C 1
ATOM 1133 O O . ARG A 1 146 ? 7.145 0.150 -19.150 1.00 97.62 146 ARG A O 1
ATOM 1140 N N . MET A 1 147 ? 7.038 0.089 -16.915 1.00 96.75 147 MET A N 1
ATOM 1141 C CA . MET A 1 147 ? 8.128 -0.888 -16.753 1.00 96.75 147 MET A CA 1
ATOM 1142 C C . MET A 1 147 ? 7.771 -2.251 -17.349 1.00 96.75 147 MET A C 1
ATOM 1144 O O . MET A 1 147 ? 8.600 -2.857 -18.022 1.00 96.75 147 MET A O 1
ATOM 1148 N N . VAL A 1 148 ? 6.539 -2.717 -17.144 1.00 97.06 148 VAL A N 1
ATOM 1149 C CA . VAL A 1 148 ? 6.007 -3.958 -17.721 1.00 97.06 148 VAL A CA 1
ATOM 1150 C C . VAL A 1 148 ? 6.049 -3.910 -19.246 1.00 97.06 148 VAL A C 1
ATOM 1152 O O . VAL A 1 148 ? 6.438 -4.894 -19.868 1.00 97.06 148 VAL A O 1
ATOM 1155 N N . ARG A 1 149 ? 5.693 -2.775 -19.852 1.00 97.25 149 ARG A N 1
ATOM 1156 C CA . ARG A 1 149 ? 5.785 -2.585 -21.303 1.00 97.25 149 ARG A CA 1
ATOM 1157 C C . ARG A 1 149 ? 7.238 -2.587 -21.790 1.00 97.25 149 ARG A C 1
ATOM 1159 O O . ARG A 1 149 ? 7.589 -3.392 -22.642 1.00 97.25 149 ARG A O 1
ATOM 1166 N N . LEU A 1 150 ? 8.086 -1.736 -21.210 1.00 96.19 150 LEU A N 1
ATOM 1167 C CA . LEU A 1 150 ? 9.483 -1.576 -21.639 1.00 96.19 150 LEU A CA 1
ATOM 1168 C C . LEU A 1 150 ? 10.315 -2.852 -21.446 1.00 96.19 150 LEU A C 1
ATOM 1170 O O . LEU A 1 150 ? 11.201 -3.139 -22.244 1.00 96.19 150 LEU A O 1
ATOM 1174 N N . SER A 1 151 ? 10.042 -3.628 -20.395 1.00 95.38 151 SER A N 1
ATOM 1175 C CA . SER A 1 151 ? 10.726 -4.908 -20.170 1.00 95.38 151 SER A CA 1
ATOM 1176 C C . SER A 1 151 ? 10.316 -5.981 -21.182 1.00 95.38 151 SER A C 1
ATOM 1178 O O . SER A 1 151 ? 11.160 -6.772 -21.586 1.00 95.38 151 SER A O 1
ATOM 1180 N N . GLN A 1 152 ? 9.062 -5.987 -21.646 1.00 94.94 152 GLN A N 1
ATOM 1181 C CA . GLN A 1 152 ? 8.611 -6.892 -22.713 1.00 94.94 152 GLN A CA 1
ATOM 1182 C C . GLN A 1 152 ? 9.185 -6.513 -24.073 1.00 94.94 152 GLN A C 1
ATOM 1184 O O . GLN A 1 152 ? 9.631 -7.387 -24.808 1.00 94.94 152 GLN A O 1
ATOM 1189 N N . GLU A 1 153 ? 9.196 -5.218 -24.391 1.00 94.62 153 GLU A N 1
ATOM 1190 C CA . GLU A 1 153 ? 9.843 -4.705 -25.600 1.00 94.62 153 GLU A CA 1
ATOM 1191 C C . GLU A 1 153 ? 11.334 -5.070 -25.596 1.00 94.62 153 GLU A C 1
ATOM 1193 O O . GLU A 1 153 ? 11.833 -5.595 -26.586 1.00 94.62 153 GLU A O 1
ATOM 1198 N N . GLY A 1 154 ? 12.014 -4.897 -24.455 1.00 93.06 154 GLY A N 1
ATOM 1199 C CA . GLY A 1 154 ? 13.411 -5.294 -24.288 1.00 93.06 154 GLY A CA 1
ATOM 1200 C C . GLY A 1 154 ? 13.647 -6.800 -24.419 1.00 93.06 154 GLY A C 1
ATOM 1201 O O . GLY A 1 154 ? 14.644 -7.210 -25.004 1.00 93.06 154 GLY A O 1
ATOM 1202 N N . LEU A 1 155 ? 12.726 -7.632 -23.922 1.00 93.62 155 LEU A N 1
ATOM 1203 C CA . LEU A 1 155 ? 12.791 -9.084 -24.098 1.00 93.62 155 LEU A CA 1
ATOM 1204 C C . LEU A 1 155 ? 12.650 -9.481 -25.576 1.00 93.62 155 LEU A C 1
ATOM 1206 O O . LEU A 1 155 ? 13.356 -10.374 -26.031 1.00 93.62 155 LEU A O 1
ATOM 1210 N N . ALA A 1 156 ? 11.776 -8.804 -26.326 1.00 92.62 156 ALA A N 1
ATOM 1211 C CA . ALA A 1 156 ? 11.569 -9.063 -27.750 1.00 92.62 156 ALA A CA 1
ATOM 1212 C C . ALA A 1 156 ? 12.731 -8.563 -28.627 1.00 92.62 156 ALA A C 1
ATOM 1214 O O . ALA A 1 156 ? 13.066 -9.206 -29.619 1.00 92.62 156 ALA A O 1
ATOM 1215 N N . SER A 1 157 ? 13.351 -7.431 -28.278 1.00 93.12 157 SER A N 1
ATOM 1216 C CA . SER A 1 157 ? 14.485 -6.860 -29.019 1.00 93.12 157 SER A CA 1
ATOM 1217 C C . SER A 1 157 ? 15.849 -7.428 -28.612 1.00 93.12 157 SER A C 1
ATOM 1219 O O . SER A 1 157 ? 16.836 -7.193 -29.305 1.00 93.12 157 SER A O 1
ATOM 1221 N N . GLY A 1 158 ? 15.930 -8.126 -27.476 1.00 92.75 158 GLY A N 1
ATOM 1222 C CA . GLY A 1 158 ? 17.185 -8.599 -26.887 1.00 92.75 158 GLY A CA 1
ATOM 1223 C C . GLY A 1 158 ? 17.990 -7.519 -26.151 1.00 92.75 158 GLY A C 1
ATOM 1224 O O . GLY A 1 158 ? 19.083 -7.805 -25.665 1.00 92.75 158 GLY A O 1
ATOM 1225 N N . SER A 1 159 ? 17.479 -6.286 -26.031 1.00 92.00 159 SER A N 1
ATOM 1226 C CA . SER A 1 159 ? 18.160 -5.203 -25.310 1.00 92.00 159 SER A CA 1
ATOM 1227 C C . SER A 1 159 ? 17.192 -4.238 -24.628 1.00 92.00 159 SER A C 1
ATOM 1229 O O . SER A 1 159 ? 16.221 -3.779 -25.228 1.00 92.00 159 SER A O 1
ATOM 1231 N N . LEU A 1 160 ? 17.499 -3.844 -23.393 1.00 92.00 160 LEU A N 1
ATOM 1232 C CA . LEU A 1 160 ? 16.642 -2.969 -22.594 1.00 92.00 160 LEU A CA 1
ATOM 1233 C C . LEU A 1 160 ? 16.795 -1.485 -22.967 1.00 92.00 160 LEU A C 1
ATOM 1235 O O . LEU A 1 160 ? 17.902 -0.947 -22.945 1.00 92.00 160 LEU A O 1
ATOM 1239 N N . ASP A 1 161 ? 15.679 -0.794 -23.211 1.00 93.06 161 ASP A N 1
ATOM 1240 C CA . ASP A 1 161 ? 15.677 0.663 -23.394 1.00 93.06 161 ASP A CA 1
ATOM 1241 C C . ASP A 1 161 ? 16.145 1.368 -22.096 1.00 93.06 161 ASP A C 1
ATOM 1243 O O . ASP A 1 161 ? 15.588 1.108 -21.020 1.00 93.06 161 ASP A O 1
ATOM 1247 N N . PRO A 1 162 ? 17.106 2.316 -22.152 1.00 94.19 162 PRO A N 1
ATOM 1248 C CA . PRO A 1 162 ? 17.478 3.172 -21.019 1.00 94.19 162 PRO A CA 1
ATOM 1249 C C . PRO A 1 162 ? 16.296 3.855 -20.300 1.00 94.19 162 PRO A C 1
ATOM 1251 O O . PRO A 1 162 ? 16.395 4.224 -19.122 1.00 94.19 162 PRO A O 1
ATOM 1254 N N . ALA A 1 163 ? 15.160 4.033 -20.979 1.00 95.62 163 ALA A N 1
ATOM 1255 C CA . ALA A 1 163 ? 13.904 4.497 -20.406 1.00 95.62 163 ALA A CA 1
ATOM 1256 C C . ALA A 1 163 ? 13.385 3.587 -19.286 1.00 95.62 163 ALA A C 1
ATOM 1258 O O . ALA A 1 163 ? 12.791 4.105 -18.333 1.00 95.62 163 ALA A O 1
ATOM 1259 N N . TYR A 1 164 ? 13.633 2.274 -19.347 1.00 96.19 164 TYR A N 1
ATOM 1260 C CA . TYR A 1 164 ? 13.269 1.349 -18.274 1.00 96.19 164 TYR A CA 1
ATOM 1261 C C . TYR A 1 164 ? 14.006 1.730 -16.996 1.00 96.19 164 TYR A C 1
ATOM 1263 O O . TYR A 1 164 ? 13.374 1.955 -15.970 1.00 96.19 164 TYR A O 1
ATOM 1271 N N . THR A 1 165 ? 15.327 1.903 -17.059 1.00 94.06 165 THR A N 1
ATOM 1272 C CA . THR A 1 165 ? 16.150 2.233 -15.888 1.00 94.06 165 THR A CA 1
ATOM 1273 C C . THR A 1 165 ? 15.750 3.574 -15.276 1.00 94.06 165 THR A C 1
ATOM 1275 O O . THR A 1 165 ? 15.669 3.698 -14.054 1.00 94.06 165 THR A O 1
ATOM 1278 N N . ARG A 1 166 ? 15.434 4.581 -16.103 1.00 96.56 166 ARG A N 1
ATOM 1279 C CA . ARG A 1 166 ? 14.897 5.868 -15.618 1.00 96.56 166 ARG A CA 1
ATOM 1280 C C . ARG A 1 166 ? 13.551 5.695 -14.909 1.00 96.56 166 ARG A C 1
ATOM 1282 O O . ARG A 1 166 ? 13.334 6.300 -13.861 1.00 96.56 166 ARG A O 1
ATOM 1289 N N . THR A 1 167 ? 12.666 4.870 -15.465 1.00 96.94 167 THR A N 1
ATOM 1290 C CA . THR A 1 167 ? 11.344 4.575 -14.889 1.00 96.94 167 THR A CA 1
ATOM 1291 C C . THR A 1 167 ? 11.480 3.792 -13.583 1.00 96.94 167 THR A C 1
ATOM 1293 O O . THR A 1 167 ? 10.875 4.177 -12.588 1.00 96.94 167 THR A O 1
ATOM 1296 N N . SER A 1 168 ? 12.343 2.773 -13.551 1.00 95.81 168 SER A N 1
ATOM 1297 C CA . SER A 1 168 ? 12.621 1.964 -12.364 1.00 95.81 168 SER A CA 1
ATOM 1298 C C . SER A 1 168 ? 13.190 2.801 -11.220 1.00 95.81 168 SER A C 1
ATOM 1300 O O . SER A 1 168 ? 12.704 2.716 -10.100 1.00 95.81 168 SER A O 1
ATOM 1302 N N . LYS A 1 169 ? 14.139 3.708 -11.493 1.00 95.75 169 LYS A N 1
ATOM 1303 C CA . LYS A 1 169 ? 14.666 4.632 -10.472 1.00 95.75 169 LYS A CA 1
ATOM 1304 C C . LYS A 1 169 ? 13.570 5.503 -9.851 1.00 95.75 169 LYS A C 1
ATOM 1306 O O . LYS A 1 169 ? 13.532 5.654 -8.632 1.00 95.75 169 LYS A O 1
ATOM 1311 N N . ARG A 1 170 ? 12.665 6.053 -10.672 1.00 97.12 170 ARG A N 1
ATOM 1312 C CA . ARG A 1 170 ? 11.514 6.832 -10.181 1.00 97.12 170 ARG A CA 1
ATOM 1313 C C . ARG A 1 170 ? 10.572 5.961 -9.358 1.00 97.12 170 ARG A C 1
ATOM 1315 O O . ARG A 1 170 ? 10.181 6.372 -8.272 1.00 97.12 170 ARG A O 1
ATOM 1322 N N . TRP A 1 171 ? 10.257 4.762 -9.845 1.00 97.06 171 TRP A N 1
ATOM 1323 C CA . TRP A 1 171 ? 9.416 3.811 -9.123 1.00 97.06 171 TRP A CA 1
ATOM 1324 C C . TRP A 1 171 ? 10.019 3.462 -7.759 1.00 97.06 171 TRP A C 1
ATOM 1326 O O . TRP A 1 171 ? 9.312 3.536 -6.766 1.00 97.06 171 TRP A O 1
ATOM 1336 N N . SER A 1 172 ? 11.324 3.193 -7.676 1.00 95.38 172 SER A N 1
ATOM 1337 C CA . SER A 1 172 ? 12.000 2.887 -6.409 1.00 95.38 172 SER A CA 1
ATOM 1338 C C . SER A 1 172 ? 11.981 4.062 -5.430 1.00 9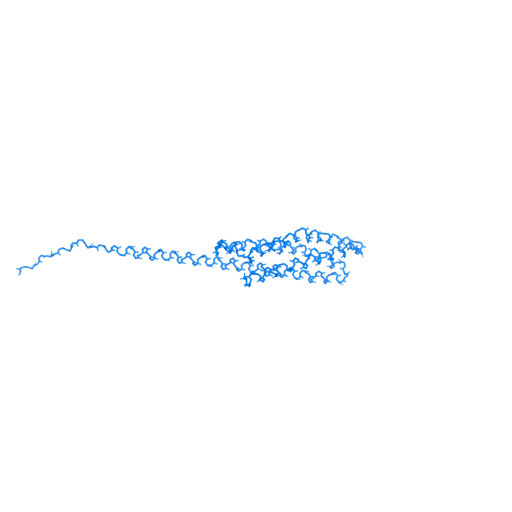5.38 172 SER A C 1
ATOM 1340 O O . SER A 1 172 ? 11.792 3.859 -4.235 1.00 95.38 172 SER A O 1
ATOM 1342 N N . MET A 1 173 ? 12.142 5.296 -5.919 1.00 96.56 173 MET A N 1
ATOM 1343 C CA . MET A 1 173 ? 12.073 6.499 -5.084 1.00 96.56 173 MET A CA 1
ATOM 1344 C C . MET A 1 173 ? 10.673 6.691 -4.487 1.00 96.56 173 MET A C 1
ATOM 1346 O O . MET A 1 173 ? 10.530 6.796 -3.270 1.00 96.56 173 MET A O 1
ATOM 1350 N N . TYR A 1 174 ? 9.633 6.691 -5.326 1.00 97.00 174 TYR A N 1
ATOM 1351 C CA . TYR A 1 174 ? 8.254 6.831 -4.851 1.00 97.00 174 TYR A CA 1
ATOM 1352 C C . TYR A 1 174 ? 7.792 5.613 -4.047 1.00 97.00 174 TYR A C 1
ATOM 1354 O O . TYR A 1 174 ? 7.047 5.775 -3.088 1.00 97.00 174 TYR A O 1
ATOM 1362 N N . GLY A 1 175 ? 8.263 4.412 -4.388 1.00 95.19 175 GLY A N 1
ATOM 1363 C CA . GLY A 1 175 ? 7.981 3.177 -3.660 1.00 95.19 175 GLY A CA 1
ATOM 1364 C C . GLY A 1 175 ? 8.584 3.194 -2.258 1.00 95.19 175 GLY A C 1
ATOM 1365 O O . GLY A 1 175 ? 7.917 2.806 -1.302 1.00 95.19 175 GLY A O 1
ATOM 1366 N N . GLY A 1 176 ? 9.799 3.730 -2.105 1.00 95.50 176 GLY A N 1
ATOM 1367 C CA . GLY A 1 176 ? 10.407 3.968 -0.796 1.00 95.50 176 GLY A CA 1
ATOM 1368 C C . GLY A 1 176 ? 9.583 4.935 0.054 1.00 95.50 176 GLY A C 1
ATOM 1369 O O . GLY A 1 176 ? 9.252 4.616 1.194 1.00 95.50 176 GLY A O 1
ATOM 1370 N N . ILE A 1 177 ? 9.168 6.072 -0.519 1.00 96.44 177 ILE A N 1
ATOM 1371 C CA . ILE A 1 177 ? 8.294 7.041 0.166 1.00 96.44 177 ILE A CA 1
ATOM 1372 C C . ILE A 1 177 ? 6.972 6.376 0.574 1.00 96.44 177 ILE A C 1
ATOM 1374 O O . ILE A 1 177 ? 6.602 6.415 1.744 1.00 96.44 177 ILE A O 1
ATOM 1378 N N . ALA A 1 178 ? 6.296 5.704 -0.361 1.00 95.06 178 ALA A N 1
ATOM 1379 C CA . ALA A 1 178 ? 5.029 5.016 -0.120 1.00 95.06 178 ALA A CA 1
ATOM 1380 C C . ALA A 1 178 ? 5.143 3.850 0.876 1.00 95.06 178 ALA A C 1
ATOM 1382 O O . ALA A 1 178 ? 4.135 3.460 1.449 1.00 95.06 178 ALA A O 1
ATOM 1383 N N . THR A 1 179 ? 6.344 3.310 1.107 1.00 95.44 179 THR A N 1
ATOM 1384 C CA . THR A 1 179 ? 6.598 2.281 2.129 1.00 95.44 179 THR A CA 1
ATOM 1385 C C . THR A 1 179 ? 6.805 2.887 3.515 1.00 95.44 179 THR A C 1
ATOM 1387 O O . THR A 1 179 ? 6.347 2.331 4.511 1.00 95.44 179 THR A O 1
ATOM 1390 N N . LEU A 1 180 ? 7.461 4.047 3.600 1.00 97.44 180 LEU A N 1
ATOM 1391 C CA . LEU A 1 180 ? 7.691 4.730 4.874 1.00 97.44 180 LEU A CA 1
ATOM 1392 C C . LEU A 1 180 ? 6.393 5.258 5.498 1.00 97.44 180 LEU A C 1
ATOM 1394 O O . LEU A 1 180 ? 6.250 5.209 6.718 1.00 97.44 180 LEU A O 1
ATOM 1398 N N . LEU A 1 181 ? 5.435 5.721 4.688 1.00 97.75 181 LEU A N 1
ATOM 1399 C CA . LEU A 1 181 ? 4.172 6.267 5.198 1.00 97.75 181 LEU A CA 1
ATOM 1400 C C . LEU A 1 181 ? 3.372 5.233 6.030 1.00 97.75 181 LEU A C 1
ATOM 1402 O O . LEU A 1 181 ? 3.075 5.536 7.185 1.00 97.75 181 LEU A O 1
ATOM 1406 N N . PRO A 1 182 ? 3.092 3.998 5.555 1.00 97.00 182 PRO A N 1
ATOM 1407 C CA . PRO A 1 182 ? 2.476 2.942 6.365 1.00 97.00 182 PRO A CA 1
ATOM 1408 C C . PRO A 1 182 ? 3.245 2.562 7.626 1.00 97.00 182 PRO A C 1
ATOM 1410 O O . PRO A 1 182 ? 2.628 2.206 8.627 1.00 97.00 182 PRO A O 1
ATOM 1413 N N . ILE A 1 183 ? 4.578 2.639 7.604 1.00 97.56 183 ILE A N 1
ATOM 1414 C CA . ILE A 1 183 ? 5.392 2.383 8.797 1.00 97.56 183 ILE A CA 1
ATOM 1415 C C . ILE A 1 183 ? 5.124 3.465 9.847 1.00 97.56 183 ILE A C 1
ATOM 1417 O O . ILE A 1 183 ? 4.884 3.142 11.007 1.00 97.56 183 ILE A O 1
ATOM 1421 N N . ILE A 1 184 ? 5.092 4.740 9.450 1.00 97.75 184 ILE A N 1
ATOM 1422 C CA . ILE A 1 184 ? 4.735 5.846 10.351 1.00 97.75 184 ILE A CA 1
ATOM 1423 C C . ILE A 1 184 ? 3.313 5.655 10.897 1.00 97.75 184 ILE A C 1
ATOM 1425 O O . ILE A 1 184 ? 3.106 5.782 12.101 1.00 97.75 184 ILE A O 1
ATOM 1429 N N . ILE A 1 185 ? 2.351 5.284 10.043 1.00 97.69 185 ILE A N 1
ATOM 1430 C CA . ILE A 1 185 ? 0.973 4.974 10.461 1.00 97.69 185 ILE A CA 1
ATOM 1431 C C . ILE A 1 185 ? 0.960 3.864 11.517 1.00 97.69 185 ILE A C 1
ATOM 1433 O O . ILE A 1 185 ? 0.279 3.996 12.531 1.00 97.69 185 ILE A O 1
ATOM 1437 N N . LEU A 1 186 ? 1.729 2.789 11.319 1.00 96.69 186 LEU A N 1
ATOM 1438 C CA . LEU A 1 186 ? 1.834 1.704 12.293 1.00 96.69 186 LEU A CA 1
ATOM 1439 C C . LEU A 1 186 ? 2.315 2.224 13.656 1.00 96.69 186 LEU A C 1
ATOM 1441 O O . LEU A 1 186 ? 1.709 1.897 14.675 1.00 96.69 186 LEU A O 1
ATOM 1445 N N . PHE A 1 187 ? 3.351 3.067 13.686 1.00 96.81 187 PHE A N 1
ATOM 1446 C CA . PHE A 1 187 ? 3.823 3.679 14.932 1.00 96.81 187 PHE A CA 1
ATOM 1447 C C . PHE A 1 187 ? 2.758 4.563 15.587 1.00 96.81 187 PHE A C 1
ATOM 1449 O O . PHE A 1 187 ? 2.562 4.456 16.795 1.00 96.81 187 PHE A O 1
ATOM 1456 N N . LEU A 1 188 ? 2.031 5.380 14.818 1.00 95.94 188 LEU A N 1
ATOM 1457 C CA . LEU A 1 188 ? 0.933 6.199 15.346 1.00 95.94 188 LEU A CA 1
ATOM 1458 C C . LEU A 1 188 ? -0.173 5.335 15.971 1.00 95.94 188 LEU A C 1
ATOM 1460 O O . LEU A 1 188 ? -0.639 5.630 17.068 1.00 95.94 188 LEU A O 1
ATOM 1464 N N . MET A 1 189 ? -0.546 4.233 15.316 1.00 94.88 189 MET A N 1
ATOM 1465 C CA . MET A 1 189 ? -1.587 3.310 15.788 1.00 94.88 189 MET A CA 1
ATOM 1466 C C . MET A 1 189 ? -1.188 2.527 17.047 1.00 94.88 189 MET A C 1
ATOM 1468 O O . MET A 1 189 ? -2.049 2.176 17.865 1.00 94.88 189 MET A O 1
ATOM 1472 N N . VAL A 1 190 ? 0.105 2.228 17.193 1.00 94.12 190 VAL A N 1
ATOM 1473 C CA . VAL A 1 190 ? 0.654 1.489 18.338 1.00 94.12 190 VAL A CA 1
ATOM 1474 C C . VAL A 1 190 ? 0.894 2.411 19.528 1.00 94.12 190 VAL A C 1
ATOM 1476 O O . VAL A 1 190 ? 0.478 2.080 20.635 1.00 94.12 190 VAL A O 1
ATOM 1479 N N . LEU A 1 191 ? 1.554 3.550 19.308 1.00 94.06 191 LEU A N 1
ATOM 1480 C CA . LEU A 1 191 ? 1.965 4.456 20.380 1.00 94.06 191 LEU A CA 1
ATOM 1481 C C . LEU A 1 191 ? 0.824 5.353 20.862 1.00 94.06 191 LEU A C 1
ATOM 1483 O O . LEU A 1 191 ? 0.806 5.684 22.041 1.00 94.06 191 LEU A O 1
ATOM 1487 N N . ARG A 1 192 ? -0.118 5.707 19.973 1.00 88.69 192 ARG A N 1
ATOM 1488 C CA . ARG A 1 192 ? -1.285 6.566 20.257 1.00 88.69 192 ARG A CA 1
ATOM 1489 C C . ARG A 1 192 ? -0.919 7.795 21.113 1.00 88.69 192 ARG A C 1
ATOM 1491 O O . ARG A 1 192 ? -1.456 7.926 22.214 1.00 88.69 192 ARG A O 1
ATOM 1498 N N . PRO A 1 193 ? 0.044 8.617 20.651 1.00 77.19 193 PRO A N 1
ATOM 1499 C CA . PRO A 1 193 ? 0.513 9.791 21.383 1.00 77.19 193 PRO A CA 1
ATOM 1500 C C . PRO A 1 193 ? -0.562 10.872 21.518 1.00 77.19 193 PRO A C 1
ATOM 1502 O O . PRO A 1 193 ? -1.462 10.929 20.647 1.00 77.19 193 PRO A O 1
#